Protein 7EF0 (pdb70)

Solvent-accessible surface area: 15983 Å² total; per-residue (Å²): 129,43,96,23,0,0,82,5,97,202,53,19,0,10,24,26,9,63,42,48,91,57,87,103,84,36,156,73,14,54,0,40,1,70,0,67,5,38,90,71,31,67,169,58,18,25,84,6,32,0,56,140,29,2,25,63,17,0,59,18,7,90,52,28,25,2,2,0,0,0,28,44,11,57,1,0,0,2,26,63,41,176,56,52,0,4,12,10,28,0,70,3,59,72,13,99,58,79,158,26,57,151,218,17,27,66,3,112,0,57,0,101,2,74,91,72,75,46,91,51,108,1,58,9,134,18,0,1,15,11,28,58,11,49,9,9,22,77,3,0,116,50,10,78,90,92,51,217,79,125,129,65,112,114,78,75,75,25,4,0,77,7,96,161,52,19,0,12,51,32,15,61,41,45,83,59,47,103,97,17,136,77,7,58,0,43,1,72,0,64,7,43,86,103,24,59,145,55,14,16,82,6,28,0,60,133,28,2,26,54,88,5,64,105,21,121,26,105,41,4,30,0,0,0,28,43,12,58,2,9,0,45,46,142,92,60,88,18,24,0,70,3,60,80,20,90,70,92,219,75,75,158,234,12,26,89,5,90,0,60,0,98,2,72,89,79,74,45,92,53,97,1,51,8,189,18,1,13,6,13,22,54,13,54,9,8,56,119,19,46,89,98,121,32,63,116,39,112,99,54,144,48,88,190

InterPro domains:
  IPR001356 Homeodomain [PS50071] (13-77)
  IPR001356 Homeodomain [SM00389] (7-81)
  IPR001356 Homeodomain [cd00086] (13-75)
  IPR009057 Homedomain-like superfamily [SSF46689] (13-76)
  IPR032001 SAWADEE domain [PF16719] (134-260)
  IPR039276 Protein SAWADEE HOMEODOMAIN HOMOLOG 1/2 [PTHR33827] (1-355)

Foldseek 3Di:
DFFKWFAAPVPRFIFTFPDFDAKDDVVVVWIWTWTDGPPHDPVRIDTGTPPPGMDTDFAQDWALCCQLQAAQAWWFFWDDDDPDTTTATKGWHDWAADDADPRHGPIWTWIAGPPPRDIDIDTSRGTTHDPVSVVVCVVCVVVSVVD/DDPPDPDDWWKWFQAPVPRFIFTFPDFDDKDDVVVVWIWTWTDGPPDDPVRIDTGTPPPTMDTDFAQDFQLCCLLQAAQDWWFFCDVHTTATKGFHHKAADDADPVGGPIWTWIAGPPPRDIDIDTSRGTTHDVVSVVVSVPD/DDDDPDDDDDDDDD

B-factor: mean 17.62, std 8.26, range [5.92, 58.26]

Secondary structure (DSSP, 8-state):
---EEEE-TTTS-EEEEEEEEEEE-GGGTS-EEEEEETT--GGG-EEEEHHHHEEEPPEE--GGGGGG--TT-EEEEEEE-SS-EEEEEEEEEEEE----BTTB---EEEEEETTT--EEEEEGGGEEE-GGGTHHHHHTHHHHHH-/--SS-SS---EEEE-TTTS-EEEEEEEEEEE-TTTT--EEEEEETT--GGG-EEEEHHHHEEEPPEEPPGGGGGG--TT-EEEEEE--EEEEEEEEEEE----BTTB---EEEEEETTT--EEEE-GGGEEE-GGGGGGGGT-/-PPPPPPB------

Radius of gyration: 20.54 Å; Cα contacts (8 Å, |Δi|>4): 692; chains: 3; bounding box: 49×51×63 Å

Sequence (304 aa):
SVEFEAKSARDGAWYDVAAFLSHRLFESGDPEVRVRFSGFGAEEDEWINVRKCVRQRSLPCEATECVAVLPGDLILCFQEGKDQALYYDAHVLDAQRRRHDVRGCRCRFLVRYDHDSSEEIVPLRKVCRRPETDYRLQILHAARAAAKNPVESVSVEFEAKSARDGAWYDVAAFLSHRLFESGDPEVRVRFSGFGAEEDEWINVRKCVRQRSLPCEATECVAVLPGDLILCFQEALYYDAHVLDAQRRRHDVRGCRCRFLVRYDHDSSEEIVPLRKVCRRPETDYRLQILARTKQTARMSTGGK

Organism: Zea mays (NCBI:txid4577)

Nearest PDB structures (foldseek):
  7ef0-assembly2_B  TM=1.007E+00  e=3.596E-27  Zea mays
  7ef2-assembly2_B  TM=9.404E-01  e=5.280E-22  Zea mays
  4iur-assembly1_B  TM=9.356E-01  e=3.948E-15  Arabidopsis thaliana
  4iup-assembly2_B  TM=9.306E-01  e=6.715E-15  Arabidopsis thaliana
  4iuv-assembly1_B  TM=9.098E-01  e=7.329E-14  Arabidopsis thaliana

CATH classification: 2.40.50.40 (+1 more: 2.30.30.140)

Structure (mmCIF, N/CA/C/O backbone):
data_7EF0
#
_entry.id   7EF0
#
_cell.length_a   46.405
_cell.length_b   50.032
_cell.length_c   133.677
_cell.angle_alpha   90.000
_cell.angle_beta   90.000
_cell.angle_gamma   90.000
#
_symmetry.space_group_name_H-M   'P 21 21 21'
#
loop_
_entity.id
_entity.type
_entity.pdbx_description
1 polymer 'HB transcription factor'
2 polymer 'Histone H3.2'
3 non-polymer 'ZINC ION'
4 water water
#
loop_
_atom_site.group_PDB
_atom_site.id
_atom_site.type_symbol
_atom_site.label_atom_id
_atom_site.label_alt_id
_atom_site.label_comp_id
_atom_site.label_asym_id
_atom_site.label_entity_id
_atom_site.label_seq_id
_atom_site.pdbx_PDB_ins_code
_atom_site.Cartn_x
_atom_site.Cartn_y
_atom_site.Cartn_z
_atom_site.occupancy
_atom_site.B_iso_or_equiv
_atom_site.auth_seq_id
_atom_site.auth_comp_id
_atom_site.auth_asym_id
_atom_site.auth_atom_id
_atom_site.pdbx_PDB_model_num
ATOM 1 N N . SER A 1 10 ? -4.224 31.901 62.397 1.00 29.32 133 SER A N 1
ATOM 2 C CA . SER A 1 10 ? -3.818 30.563 62.063 1.00 27.08 133 SER A CA 1
ATOM 3 C C . SER A 1 10 ? -2.314 30.526 62.117 1.00 25.75 133 SER A C 1
ATOM 4 O O . SER A 1 10 ? -1.652 31.469 61.779 1.00 27.28 133 SER A O 1
ATOM 7 N N . VAL A 1 11 ? -1.800 29.406 62.569 1.00 23.18 134 VAL A N 1
ATOM 8 C CA . VAL A 1 11 ? -0.361 29.162 62.568 1.00 19.40 134 VAL A CA 1
ATOM 9 C C . VAL A 1 11 ? 0.184 29.090 61.144 1.00 22.43 134 VAL A C 1
ATOM 10 O O . VAL A 1 11 ? -0.386 28.465 60.317 1.00 24.11 134 VAL A O 1
ATOM 14 N N . GLU A 1 12 ? 1.321 29.722 60.894 1.00 18.54 135 GLU A N 1
ATOM 15 C CA . GLU A 1 12 ? 1.949 29.662 59.607 1.00 17.36 135 GLU A CA 1
ATOM 16 C C . GLU A 1 12 ? 3.220 28.840 59.626 1.00 15.03 135 GLU A C 1
ATOM 17 O O . GLU A 1 12 ? 3.614 28.399 58.609 1.00 15.69 135 GLU A O 1
ATOM 23 N N . PHE A 1 13 ? 3.840 28.729 60.802 1.00 13.05 136 PHE A N 1
ATOM 24 C CA . PHE A 1 13 ? 5.181 28.136 60.888 1.00 11.34 136 PHE A CA 1
ATOM 25 C C . PHE A 1 13 ? 5.273 27.042 61.932 1.00 9.84 136 PHE A C 1
ATOM 26 O O . PHE A 1 13 ? 4.509 27.029 62.893 1.00 10.60 136 PHE A O 1
ATOM 34 N N . GLU A 1 14 ? 6.224 26.135 61.732 1.00 8.51 137 GLU A N 1
ATOM 35 C CA . GLU A 1 14 ? 6.555 25.157 62.754 1.00 8.10 137 GLU A CA 1
ATOM 36 C C . GLU A 1 14 ? 8.069 25.155 62.959 1.00 7.52 137 GLU A C 1
ATOM 37 O O . GLU A 1 14 ? 8.835 25.613 62.091 1.00 8.21 137 GLU A O 1
ATOM 43 N N . ALA A 1 15 ? 8.488 24.659 64.121 1.00 8.12 138 ALA A N 1
ATOM 44 C CA . ALA A 1 15 ? 9.892 24.676 64.508 1.00 8.17 138 ALA A CA 1
ATOM 45 C C . ALA A 1 15 ? 10.243 23.403 65.256 1.00 7.80 138 ALA A C 1
ATOM 46 O O . ALA A 1 15 ? 9.408 22.818 65.958 1.00 7.34 138 ALA A O 1
ATOM 48 N N . LYS A 1 16 ? 11.496 22.991 65.115 1.00 7.39 139 LYS A N 1
ATOM 49 C CA . LY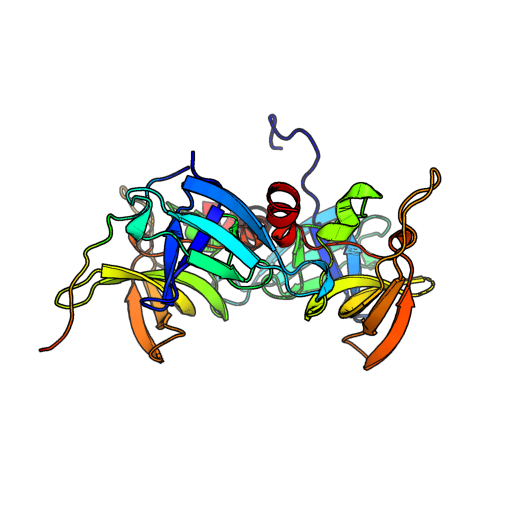S A 1 16 ? 11.996 21.768 65.741 1.00 7.05 139 LYS A CA 1
ATOM 50 C C . LYS A 1 16 ? 12.565 22.061 67.119 1.00 9.68 139 LYS A C 1
ATOM 51 O O . LYS A 1 16 ? 13.444 22.903 67.276 1.00 11.71 139 LYS A O 1
ATOM 57 N N . SER A 1 17 ? 12.045 21.374 68.128 1.00 8.08 140 SER A N 1
ATOM 58 C CA . SER A 1 17 ? 12.514 21.550 69.497 1.00 7.89 140 SER A CA 1
ATOM 59 C C . SER A 1 17 ? 13.776 20.759 69.777 1.00 9.31 140 SER A C 1
ATOM 60 O O . SER A 1 17 ? 13.857 19.577 69.442 1.00 10.03 140 SER A O 1
ATOM 63 N N . ALA A 1 18 ? 14.724 21.405 70.451 1.00 8.43 141 ALA A N 1
ATOM 64 C CA . ALA A 1 18 ? 15.929 20.728 70.897 1.00 10.91 141 ALA A CA 1
ATOM 65 C C . ALA A 1 18 ? 15.648 19.696 71.987 1.00 12.68 141 ALA A C 1
ATOM 66 O O . ALA A 1 18 ? 16.476 18.810 72.198 1.00 14.13 141 ALA A O 1
ATOM 68 N N . ARG A 1 19 ? 14.497 19.784 72.659 1.00 11.05 142 ARG A N 1
ATOM 69 C CA . ARG A 1 19 ? 14.200 18.855 73.755 1.00 11.10 142 ARG A CA 1
ATOM 70 C C . ARG A 1 19 ? 14.095 17.437 73.225 1.00 9.20 142 ARG A C 1
ATOM 71 O O . ARG A 1 19 ? 14.618 16.486 73.809 1.00 11.64 142 ARG A O 1
ATOM 79 N N . ASP A 1 20 ? 13.395 17.305 72.100 1.00 9.45 143 ASP A N 1
ATOM 80 C CA . ASP A 1 20 ? 12.976 15.980 71.653 1.00 10.26 143 ASP A CA 1
ATOM 81 C C . ASP A 1 20 ? 13.154 15.750 70.166 1.00 9.70 143 ASP A C 1
ATOM 82 O O . ASP A 1 20 ? 12.939 14.630 69.688 1.00 11.24 143 ASP A O 1
ATOM 87 N N . GLY A 1 21 ? 13.551 16.788 69.435 1.00 8.97 144 GLY A N 1
ATOM 88 C CA . GLY A 1 21 ? 13.652 16.677 67.988 1.00 8.41 144 GLY A CA 1
ATOM 89 C C . GLY A 1 21 ? 12.318 16.646 67.257 1.00 8.49 144 GLY A C 1
ATOM 90 O O . GLY A 1 21 ? 12.301 16.424 66.043 1.00 10.02 144 GLY A O 1
ATOM 91 N N . ALA A 1 22 ? 11.218 16.865 67.973 1.00 6.92 145 ALA A N 1
ATOM 92 C CA . ALA A 1 22 ? 9.897 16.908 67.347 1.00 7.44 145 ALA A CA 1
ATOM 93 C C . ALA A 1 22 ? 9.591 18.322 66.859 1.00 8.63 145 ALA A C 1
ATOM 94 O O . ALA A 1 22 ? 10.225 19.288 67.298 1.00 9.12 145 ALA A O 1
ATOM 96 N N . TRP A 1 23 ? 8.623 18.449 65.956 1.00 7.23 146 TRP A N 1
ATOM 97 C CA . TRP A 1 23 ? 8.217 19.754 65.434 1.00 8.06 146 TRP A CA 1
ATOM 98 C C . TRP A 1 23 ? 6.925 20.213 66.070 1.00 6.39 146 TRP A C 1
ATOM 99 O O . TRP A 1 23 ? 5.997 19.416 66.254 1.00 8.00 146 TRP A O 1
ATOM 110 N N . TYR A 1 24 ? 6.876 21.499 66.396 1.00 7.14 147 TYR A N 1
ATOM 111 C CA . TYR A 1 24 ? 5.726 22.115 67.042 1.00 6.12 147 TYR A CA 1
ATOM 112 C C . TYR A 1 24 ? 5.342 23.410 66.345 1.00 7.16 147 TYR A C 1
ATOM 113 O O . TYR A 1 24 ? 6.196 24.128 65.815 1.00 8.79 147 TYR A O 1
ATOM 122 N N . ASP A 1 25 ? 4.052 23.721 66.368 1.00 7.31 148 ASP A N 1
ATOM 123 C CA . ASP A 1 25 ? 3.568 24.990 65.854 1.00 9.05 148 ASP A CA 1
ATOM 124 C C . ASP A 1 25 ? 4.181 26.190 66.585 1.00 8.82 148 ASP A C 1
ATOM 125 O O . ASP A 1 25 ? 4.336 26.172 67.805 1.00 10.12 148 ASP A O 1
ATOM 130 N N . VAL A 1 26 ? 4.482 27.234 65.821 1.00 9.35 149 VAL A N 1
ATOM 131 C CA . VAL A 1 26 ? 5.052 28.468 66.329 1.00 10.78 149 VAL A CA 1
ATOM 132 C C . VAL A 1 26 ? 3.942 29.477 66.617 1.00 12.98 149 VAL A C 1
ATOM 133 O O . VAL A 1 26 ? 3.090 29.712 65.770 1.00 13.42 149 VAL A O 1
ATOM 137 N N . ALA A 1 27 ? 3.946 30.057 67.814 1.00 12.03 150 ALA A N 1
ATOM 138 C CA . ALA A 1 27 ? 3.005 31.125 68.143 1.00 12.81 150 ALA A CA 1
ATOM 139 C C . ALA A 1 27 ? 3.578 32.473 67.749 1.00 18.46 150 ALA A C 1
ATOM 140 O O . ALA A 1 27 ? 2.863 33.332 67.246 1.00 20.72 150 ALA A O 1
ATOM 142 N N . ALA A 1 28 ? 4.869 32.660 67.992 1.00 16.61 151 ALA A N 1
ATOM 143 C CA . ALA A 1 28 ? 5.507 33.932 67.687 1.00 17.27 151 ALA A CA 1
ATOM 144 C C . ALA A 1 28 ? 7.011 33.793 67.599 1.00 16.01 151 ALA A C 1
ATOM 145 O O . ALA A 1 28 ? 7.606 32.940 68.263 1.00 14.72 151 ALA A O 1
ATOM 147 N N . PHE A 1 29 ? 7.603 34.628 66.751 1.00 16.86 152 PHE A N 1
ATOM 148 C CA . PHE A 1 29 ? 9.038 34.855 66.741 1.00 20.12 152 PHE A CA 1
ATOM 149 C C . PHE A 1 29 ? 9.320 36.095 67.575 1.00 23.68 152 PHE A C 1
ATOM 150 O O . PHE A 1 29 ? 8.853 37.183 67.250 1.00 24.70 152 PHE A O 1
ATOM 158 N N . LEU A 1 30 ? 10.085 35.938 68.645 1.00 19.38 153 LEU A N 1
ATOM 159 C CA . LEU A 1 30 ? 10.297 37.035 69.588 1.00 21.60 153 LEU A CA 1
ATOM 160 C C . LEU A 1 30 ? 11.509 37.900 69.231 1.00 21.77 153 LEU A C 1
ATOM 161 O O . LEU A 1 30 ? 11.505 39.114 69.440 1.00 26.12 153 LEU A O 1
ATOM 166 N N . SER A 1 31 ? 12.538 37.278 68.672 1.00 19.77 154 SER A N 1
ATOM 167 C CA . SER A 1 31 ? 13.816 37.944 68.449 1.00 22.15 154 SER A CA 1
ATOM 168 C C . SER A 1 31 ? 14.652 37.120 67.483 1.00 23.03 154 SER A C 1
ATOM 169 O O . SER A 1 31 ? 14.347 35.952 67.269 1.00 20.42 154 SER A O 1
ATOM 172 N N . HIS A 1 32 ? 15.698 37.703 66.899 1.00 24.96 155 HIS A N 1
ATOM 173 C CA . HIS A 1 32 ? 16.650 36.883 66.149 1.00 20.01 155 HIS A CA 1
ATOM 174 C C . HIS A 1 32 ? 18.085 37.320 66.406 1.00 21.48 155 HIS A C 1
ATOM 175 O O . HIS A 1 32 ? 18.326 38.422 66.894 1.00 25.63 155 HIS A O 1
ATOM 182 N N . ARG A 1 33 ? 19.028 36.432 66.107 1.00 20.75 156 ARG A N 1
ATOM 183 C CA . ARG A 1 33 ? 20.450 36.681 66.338 1.00 22.23 156 ARG A CA 1
ATOM 184 C C . ARG A 1 33 ? 21.296 35.926 65.318 1.00 21.75 156 ARG A C 1
ATOM 185 O O . ARG A 1 33 ? 20.779 35.088 64.585 1.00 20.21 156 ARG A O 1
ATOM 193 N N . LEU A 1 34 ? 22.588 36.248 65.268 1.00 23.37 157 LEU A N 1
ATOM 194 C CA . LEU A 1 34 ? 23.588 35.520 64.482 1.00 23.39 157 LEU A CA 1
ATOM 195 C C . LEU A 1 34 ? 23.403 35.580 62.958 1.00 23.19 157 LEU A C 1
ATOM 196 O O . LEU A 1 34 ? 23.990 34.778 62.228 1.00 22.96 157 LEU A O 1
ATOM 201 N N . PHE A 1 35 ? 22.629 36.543 62.472 1.00 23.65 158 PHE A N 1
ATOM 202 C CA . PHE A 1 35 ? 22.502 36.713 61.023 1.00 23.99 158 PHE A CA 1
ATOM 203 C C . PHE A 1 35 ? 23.850 36.932 60.326 1.00 25.68 158 PHE A C 1
ATOM 204 O O . PHE A 1 35 ? 24.077 36.427 59.227 1.00 25.59 158 PHE A O 1
ATOM 212 N N . GLU A 1 36 ? 24.746 37.678 60.963 1.00 27.47 159 GLU A N 1
ATOM 213 C CA . GLU A 1 36 ? 26.025 38.013 60.341 1.00 29.46 159 GLU A CA 1
ATOM 214 C C . GLU A 1 36 ? 26.888 36.771 60.124 1.00 28.87 159 GLU A C 1
ATOM 215 O O . GLU A 1 36 ? 27.822 36.776 59.314 1.00 30.24 159 GLU A O 1
ATOM 221 N N . SER A 1 37 ? 26.562 35.710 60.851 1.00 29.18 160 SER A N 1
ATOM 222 C CA . SER A 1 37 ? 27.268 34.440 60.749 1.00 26.73 160 SER A CA 1
ATOM 223 C C . SER A 1 37 ? 26.860 33.646 59.509 1.00 29.14 160 SER A C 1
ATOM 224 O O . SER A 1 37 ? 27.519 32.675 59.139 1.00 28.61 160 SER A O 1
ATOM 227 N N . GLY A 1 38 ? 25.755 34.043 58.884 1.00 24.99 161 GLY A N 1
ATOM 228 C CA . GLY A 1 38 ? 25.210 33.284 57.771 1.00 24.27 161 GLY A CA 1
ATOM 229 C C . GLY A 1 38 ? 24.308 32.150 58.242 1.00 23.36 161 GLY A C 1
ATOM 230 O O . GLY A 1 38 ? 23.678 31.473 57.429 1.00 23.28 161 GLY A O 1
ATOM 231 N N . ASP A 1 39 ? 24.232 31.948 59.558 1.00 21.53 162 ASP A N 1
ATOM 232 C CA . ASP A 1 39 ? 23.391 30.894 60.124 1.00 22.03 162 ASP A CA 1
ATOM 233 C C . ASP A 1 39 ? 22.571 31.430 61.299 1.00 18.99 162 ASP A C 1
ATOM 234 O O . ASP A 1 39 ? 22.793 31.049 62.457 1.00 19.73 162 ASP A O 1
ATOM 239 N N . PRO A 1 40 ? 21.604 32.309 61.009 1.00 18.77 163 PRO A N 1
ATOM 240 C CA . PRO A 1 40 ? 20.819 32.964 62.061 1.00 18.35 163 PRO A CA 1
ATOM 241 C C . PRO A 1 40 ? 19.967 32.019 62.899 1.00 17.17 163 PRO A C 1
ATOM 242 O O . PRO A 1 40 ? 19.593 30.923 62.469 1.00 15.91 163 PRO A O 1
ATOM 246 N N . GLU A 1 41 ? 19.662 32.472 64.106 1.00 16.77 164 GLU A N 1
ATOM 247 C CA . GLU A 1 41 ? 18.735 31.773 64.976 1.00 16.43 164 GLU A CA 1
ATOM 248 C C . GLU A 1 41 ? 17.606 32.710 65.372 1.00 15.75 164 GLU A C 1
ATOM 249 O O . GLU A 1 41 ? 17.772 33.927 65.377 1.00 18.28 164 GLU A O 1
ATOM 255 N N . VAL A 1 42 ? 16.468 32.135 65.735 1.00 15.00 165 VAL A N 1
ATOM 256 C CA . VAL A 1 42 ? 15.300 32.916 66.086 1.00 14.60 165 VAL A CA 1
ATOM 257 C C . VAL A 1 42 ? 14.749 32.382 67.407 1.00 14.68 165 VAL A C 1
ATOM 258 O O . VAL A 1 42 ? 14.778 31.183 67.669 1.00 15.69 165 VAL A O 1
ATOM 262 N N . ARG A 1 43 ? 14.307 33.293 68.260 1.00 15.13 166 ARG A N 1
ATOM 263 C CA . ARG A 1 43 ? 13.735 32.934 69.545 1.00 15.05 166 ARG A CA 1
ATOM 264 C C . ARG A 1 43 ? 12.264 32.631 69.341 1.00 15.60 166 ARG A C 1
ATOM 265 O O . ARG A 1 43 ? 11.489 33.498 68.924 1.00 17.47 166 ARG A O 1
ATOM 273 N N . VAL A 1 44 ? 11.890 31.388 69.618 1.00 13.97 167 VAL A N 1
ATOM 274 C CA . VAL A 1 44 ? 10.565 30.886 69.318 1.00 13.15 167 VAL A CA 1
ATOM 275 C C . VAL A 1 44 ? 9.754 30.685 70.583 1.00 12.15 167 VAL A C 1
ATOM 276 O O . VAL A 1 44 ? 10.233 30.080 71.569 1.00 13.71 167 VAL A O 1
ATOM 280 N N . ARG A 1 45 ? 8.534 31.224 70.538 1.00 13.98 168 ARG A N 1
ATOM 281 C CA . ARG A 1 45 ? 7.480 30.927 71.497 1.00 13.64 168 ARG A CA 1
ATOM 282 C C . ARG A 1 45 ? 6.554 29.922 70.813 1.00 12.06 168 ARG A C 1
ATOM 283 O O . ARG A 1 45 ? 5.994 30.220 69.766 1.00 12.95 168 ARG A O 1
ATOM 291 N N . PHE A 1 46 ? 6.443 28.725 71.380 1.00 13.16 169 PHE A N 1
ATOM 292 C CA . PHE A 1 46 ? 5.630 27.655 70.798 1.00 11.34 169 PHE A CA 1
ATOM 293 C C . PHE A 1 46 ? 4.164 27.765 71.160 1.00 12.53 169 PHE A C 1
ATOM 294 O O . PHE A 1 46 ? 3.825 28.092 72.305 1.00 13.42 169 PHE A O 1
ATOM 302 N N . SER A 1 47 ? 3.297 27.444 70.202 1.00 13.74 170 SER A N 1
ATOM 303 C CA . SER A 1 47 ? 1.852 27.424 70.441 1.00 14.90 170 SER A CA 1
ATOM 304 C C . SER A 1 47 ? 1.492 26.504 71.602 1.00 14.93 170 SER A C 1
ATOM 305 O O . SER A 1 47 ? 1.948 25.364 71.666 1.00 15.32 170 SER A O 1
ATOM 308 N N . GLY A 1 48 ? 0.683 27.005 72.530 1.00 15.81 171 GLY A N 1
ATOM 309 C CA . GLY A 1 48 ? 0.201 26.177 73.619 1.00 18.46 171 GLY A CA 1
ATOM 310 C C . GLY A 1 48 ? 1.163 26.114 74.785 1.00 21.61 171 GLY A C 1
ATOM 311 O O . GLY A 1 48 ? 0.830 25.597 75.852 1.00 22.20 171 GLY A O 1
ATOM 312 N N . PHE A 1 49 ? 2.369 26.636 74.586 1.00 15.98 172 PHE A N 1
ATOM 313 C CA . PHE A 1 49 ? 3.347 26.686 75.651 1.00 13.73 172 PHE A CA 1
ATOM 314 C C . PHE A 1 49 ? 3.522 28.124 76.096 1.00 18.30 172 PHE A C 1
ATOM 315 O O . PHE A 1 49 ? 2.847 29.029 75.598 1.00 20.79 172 PHE A O 1
ATOM 323 N N . GLY A 1 50 ? 4.433 28.338 77.032 1.00 14.49 173 GLY A N 1
ATOM 324 C CA . GLY A 1 50 ? 4.688 29.668 77.543 1.00 15.48 173 GLY A CA 1
ATOM 325 C C . GLY A 1 50 ? 6.168 29.952 77.480 1.00 16.68 173 GLY A C 1
ATOM 326 O O . GLY A 1 50 ? 6.906 29.222 76.817 1.00 15.70 173 GLY A O 1
ATOM 327 N N . ALA A 1 51 ? 6.593 30.992 78.189 1.00 17.32 174 ALA A N 1
ATOM 328 C CA . ALA A 1 51 ? 7.968 31.480 78.148 1.00 17.92 174 ALA A CA 1
ATOM 329 C C . ALA A 1 51 ? 9.015 30.435 78.536 1.00 19.61 174 ALA A C 1
ATOM 330 O O . ALA A 1 51 ? 10.148 30.475 78.037 1.00 19.65 174 ALA A O 1
ATOM 332 N N . GLU A 1 52 ? 8.652 29.503 79.409 1.00 17.02 175 GLU A N 1
ATOM 333 C CA . GLU A 1 52 ? 9.608 28.494 79.875 1.00 17.14 175 GLU A CA 1
ATOM 334 C C . GLU A 1 52 ? 10.082 27.571 78.765 1.00 18.41 175 GLU A C 1
ATOM 335 O O . GLU A 1 52 ? 11.183 27.014 78.839 1.00 17.83 175 GLU A O 1
ATOM 341 N N . GLU A 1 53 ? 9.244 27.400 77.748 1.00 14.28 176 GLU A N 1
ATOM 342 C CA . GLU A 1 53 ? 9.539 26.481 76.659 1.00 13.11 176 GLU A CA 1
ATOM 343 C C . GLU A 1 53 ? 10.178 27.205 75.457 1.00 12.59 176 GLU A C 1
ATOM 344 O O . GLU A 1 53 ? 10.427 26.594 74.406 1.00 12.47 176 GLU A O 1
ATOM 350 N N . ASP A 1 54 ? 10.421 28.511 75.592 1.00 14.04 177 ASP A N 1
ATOM 351 C CA . ASP A 1 54 ? 11.023 29.277 74.493 1.00 15.71 177 ASP A CA 1
ATOM 352 C C . ASP A 1 54 ? 12.390 28.726 74.134 1.00 13.10 177 ASP A C 1
ATOM 353 O O . ASP A 1 54 ? 13.148 28.331 75.021 1.00 14.99 177 ASP A O 1
ATOM 358 N N . GLU A 1 55 ? 12.723 28.717 72.842 1.00 12.02 178 GLU A N 1
ATOM 359 C CA . GLU A 1 55 ? 14.057 28.226 72.443 1.00 13.59 178 GLU A CA 1
ATOM 360 C C . GLU A 1 55 ? 14.693 29.109 71.387 1.00 12.84 178 GLU A C 1
ATOM 361 O O . GLU A 1 55 ? 13.991 29.717 70.594 1.00 14.73 178 GLU A O 1
ATOM 367 N N . TRP A 1 56 ? 16.024 29.156 71.364 1.00 11.71 179 TRP A N 1
ATOM 368 C CA . TRP A 1 56 ? 16.728 29.657 70.194 1.00 13.21 179 TRP A CA 1
ATOM 369 C C . TRP A 1 56 ? 16.811 28.532 69.171 1.00 14.19 179 TRP A C 1
ATOM 370 O O . TRP A 1 56 ? 17.299 27.450 69.480 1.00 14.65 179 TRP A O 1
ATOM 381 N N . ILE A 1 57 ? 16.327 28.790 67.960 1.00 12.13 180 ILE A N 1
ATOM 382 C CA . ILE A 1 57 ? 16.186 27.745 66.950 1.00 12.12 180 ILE A CA 1
ATOM 383 C C . ILE A 1 57 ? 16.820 28.185 65.635 1.00 13.39 180 ILE A C 1
ATOM 384 O O . ILE A 1 57 ? 16.670 29.330 65.212 1.00 14.37 180 ILE A O 1
ATOM 389 N N . ASN A 1 58 ? 17.553 27.276 65.012 1.00 12.31 181 ASN A N 1
ATOM 390 C CA . ASN A 1 58 ? 18.194 27.544 63.728 1.00 12.33 181 ASN A CA 1
ATOM 391 C C . ASN A 1 58 ? 17.174 27.885 62.638 1.00 12.03 181 ASN A C 1
ATOM 392 O O . ASN A 1 58 ? 16.262 27.102 62.357 1.00 12.67 181 ASN A O 1
ATOM 397 N N . VAL A 1 59 ? 17.321 29.059 62.029 1.00 13.41 182 VAL A N 1
ATOM 398 C CA . VAL A 1 59 ? 16.329 29.535 61.061 1.00 12.40 182 VAL A CA 1
ATOM 399 C C . VAL A 1 59 ?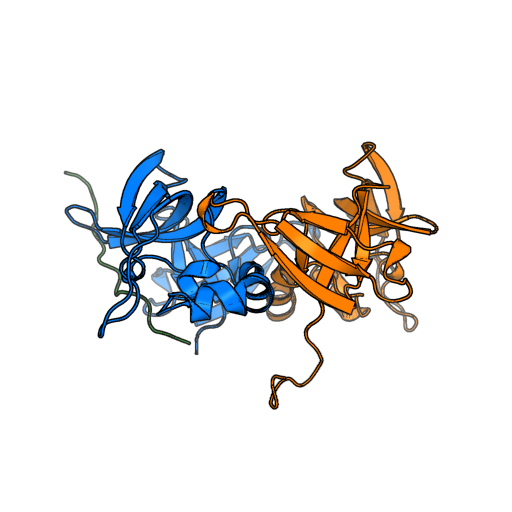 16.325 28.698 59.790 1.00 13.70 182 VAL A C 1
ATOM 400 O O . VAL A 1 59 ? 15.265 28.279 59.315 1.00 13.03 182 VAL A O 1
ATOM 404 N N . ARG A 1 60 ? 17.513 28.436 59.257 1.00 12.92 183 ARG A N 1
ATOM 405 C CA . ARG A 1 60 ? 17.656 27.800 57.953 1.00 13.70 183 ARG A CA 1
ATOM 406 C C . ARG A 1 60 ? 17.073 26.391 57.942 1.00 15.16 183 ARG A C 1
ATOM 407 O O . ARG A 1 60 ? 16.386 26.023 56.989 1.00 18.27 183 ARG A O 1
ATOM 415 N N . LYS A 1 61 ? 17.335 25.618 58.995 1.00 13.66 184 LYS A N 1
ATOM 416 C CA . LYS A 1 61 ? 16.987 24.192 59.006 1.00 18.55 184 LYS A CA 1
ATOM 417 C C . LYS A 1 61 ? 15.876 23.777 59.972 1.00 13.45 184 LYS A C 1
ATOM 418 O O . LYS A 1 61 ? 15.232 22.749 59.755 1.00 14.64 184 LYS A O 1
ATOM 424 N N . CYS A 1 62 ? 15.664 24.525 61.052 1.00 11.82 185 CYS A N 1
ATOM 425 C CA . CYS A 1 62 ? 14.774 24.052 62.105 1.00 9.46 185 CYS A CA 1
ATOM 426 C C . CYS A 1 62 ? 13.539 24.929 62.294 1.00 9.22 185 CYS A C 1
ATOM 427 O O . CYS A 1 62 ? 12.827 24.797 63.281 1.00 9.25 185 CYS A O 1
ATOM 430 N N . VAL A 1 63 ? 13.297 25.819 61.333 1.00 8.53 186 VAL A N 1
ATOM 431 C CA . VAL A 1 63 ? 12.038 26.547 61.239 1.00 10.28 186 VAL A CA 1
ATOM 432 C C . VAL A 1 63 ? 11.578 26.421 59.792 1.00 10.35 186 VAL A C 1
ATOM 433 O O . VAL A 1 63 ? 12.408 26.480 58.881 1.00 10.38 186 VAL A O 1
ATOM 437 N N . ARG A 1 64 ? 10.281 26.248 59.567 1.00 8.94 187 ARG A N 1
ATOM 438 C CA . ARG A 1 64 ? 9.785 26.151 58.196 1.00 8.45 187 ARG A CA 1
ATOM 439 C C . ARG A 1 64 ? 8.298 26.468 58.137 1.00 8.93 187 ARG A C 1
ATOM 440 O O . ARG A 1 64 ? 7.627 26.524 59.171 1.00 9.22 187 ARG A O 1
ATOM 448 N N . GLN A 1 65 ? 7.791 26.707 56.933 1.00 9.89 188 GLN A N 1
ATOM 449 C CA . GLN A 1 65 ? 6.357 26.856 56.717 1.00 11.96 188 GLN A CA 1
ATOM 450 C C . GLN A 1 65 ? 5.634 25.615 57.241 1.00 9.85 188 GLN A C 1
ATOM 451 O O . GLN A 1 65 ? 6.114 24.493 57.080 1.00 9.10 188 GLN A O 1
ATOM 457 N N . ARG A 1 66 ? 4.491 25.815 57.896 1.00 9.35 189 ARG A N 1
ATOM 458 C CA . ARG A 1 66 ? 3.796 24.709 58.572 1.00 8.88 189 ARG A CA 1
ATOM 459 C C . ARG A 1 66 ? 3.451 23.568 57.624 1.00 8.88 189 ARG A C 1
ATOM 460 O O . ARG A 1 66 ? 3.035 23.796 56.485 1.00 10.15 189 ARG A O 1
ATOM 468 N N . SER A 1 67 ? 3.630 22.336 58.092 1.00 8.03 190 SER A N 1
ATOM 469 C CA . SER A 1 67 ? 3.188 21.180 57.340 1.00 7.90 190 SER A CA 1
ATOM 470 C C . SER A 1 67 ? 1.660 21.137 57.279 1.00 10.67 190 SER A C 1
ATOM 471 O O . SER A 1 67 ? 0.964 21.743 58.084 1.00 12.29 190 SER A O 1
ATOM 474 N N . LEU A 1 68 ? 1.165 20.414 56.284 1.00 11.00 191 LEU A N 1
ATOM 475 C CA . LEU A 1 68 ? -0.248 20.429 55.904 1.00 12.28 191 LEU A CA 1
ATOM 476 C C . LEU A 1 68 ? -0.908 19.088 56.200 1.00 9.64 191 LEU A C 1
ATOM 477 O O . LEU A 1 68 ? -0.651 18.131 55.498 1.00 10.21 191 LEU A O 1
ATOM 482 N N . PRO A 1 69 ? -1.753 19.015 57.243 1.00 10.36 192 PRO A N 1
ATOM 483 C CA . PRO A 1 69 ? -2.513 17.766 57.426 1.00 10.74 192 PRO A CA 1
ATOM 484 C C . PRO A 1 69 ? -3.238 17.382 56.133 1.00 11.08 192 PRO A C 1
ATOM 485 O O . PRO A 1 69 ? -3.899 18.217 55.532 1.00 12.46 192 PRO A O 1
ATOM 489 N N . CYS A 1 70 ? -3.066 16.141 55.696 1.00 10.59 193 CYS A N 1
ATOM 490 C CA . CYS A 1 70 ? -3.633 15.688 54.423 1.00 11.08 193 CYS A CA 1
ATOM 491 C C . CYS A 1 70 ? -5.041 15.138 54.557 1.00 12.01 193 CYS A C 1
ATOM 492 O O . CYS A 1 70 ? -5.344 14.407 55.496 1.00 19.49 193 CYS A O 1
ATOM 495 N N . GLU A 1 71 ? -5.896 15.462 53.595 1.00 17.93 194 GLU A N 1
ATOM 496 C CA . GLU A 1 71 ? -7.235 14.881 53.554 1.00 17.15 194 GLU A CA 1
ATOM 497 C C . GLU A 1 71 ? -7.578 14.425 52.156 1.00 14.08 194 GLU A C 1
ATOM 498 O O . GLU A 1 71 ? -7.014 14.912 51.191 1.00 20.05 194 GLU A O 1
ATOM 504 N N . ALA A 1 72 ? -8.458 13.438 52.078 1.00 14.94 195 ALA A N 1
ATOM 505 C CA . ALA A 1 72 ? -9.088 13.008 50.837 1.00 18.74 195 ALA A CA 1
ATOM 506 C C . ALA A 1 72 ? -8.066 12.704 49.742 1.00 15.57 195 ALA A C 1
ATOM 507 O O . ALA A 1 72 ? -7.155 11.906 49.944 1.00 16.85 195 ALA A O 1
ATOM 509 N N . THR A 1 73 ? -8.186 13.332 48.583 1.00 15.92 196 THR A N 1
ATOM 510 C CA . THR A 1 73 ? -7.323 12.908 47.482 1.00 16.77 196 THR A CA 1
ATOM 511 C C . THR A 1 73 ? -6.011 13.677 47.442 1.00 15.57 196 THR A C 1
ATOM 512 O O . THR A 1 73 ? -5.200 13.510 46.510 1.00 15.39 196 THR A O 1
ATOM 516 N N . GLU A 1 74 ? -5.762 14.474 48.473 1.00 12.57 197 GLU A N 1
ATOM 517 C CA . GLU A 1 74 ? -4.436 15.065 48.614 1.00 10.98 197 GLU A CA 1
ATOM 518 C C . GLU A 1 74 ? -3.378 13.965 48.775 1.00 11.40 197 GLU A C 1
ATOM 519 O O . GLU A 1 74 ? -2.184 14.222 48.652 1.00 10.51 197 GLU A O 1
ATOM 525 N N . CYS A 1 75 ? -3.805 12.733 49.047 1.00 9.72 198 CYS A N 1
ATOM 526 C CA . CYS A 1 75 ? -2.885 11.609 49.166 1.00 8.90 198 CYS A CA 1
ATOM 527 C C . CYS A 1 75 ? -2.082 11.413 47.889 1.00 9.83 198 CYS A C 1
ATOM 528 O O . CYS A 1 75 ? -1.012 10.817 47.950 1.00 9.86 198 CYS A O 1
ATOM 531 N N . VAL A 1 76 ? -2.569 11.914 46.745 1.00 9.50 199 VAL A N 1
ATOM 532 C CA . VAL A 1 76 ? -1.778 11.717 45.518 1.00 10.54 199 VAL A CA 1
ATOM 533 C C . VAL A 1 76 ? -0.461 12.494 45.553 1.00 10.83 199 VAL A C 1
ATOM 534 O O . VAL A 1 76 ? 0.466 12.190 44.781 1.00 11.15 199 VAL A O 1
ATOM 538 N N . ALA A 1 77 ? -0.378 13.483 46.441 1.00 9.04 200 ALA A N 1
ATOM 539 C CA . ALA A 1 77 ? 0.834 14.298 46.571 1.00 9.74 200 ALA A CA 1
ATOM 540 C C . ALA A 1 77 ? 1.828 13.700 47.554 1.00 11.00 200 ALA A C 1
ATOM 541 O O . ALA A 1 77 ? 2.853 14.308 47.825 1.00 9.99 200 ALA A O 1
ATOM 543 N N . VAL A 1 78 ? 1.505 12.535 48.107 1.00 9.17 201 VAL A N 1
ATOM 544 C CA . VAL A 1 78 ? 2.404 11.834 49.022 1.00 7.57 201 VAL A CA 1
ATOM 545 C C . VAL A 1 78 ? 3.038 10.669 48.279 1.00 10.74 201 VAL A C 1
ATOM 546 O O . VAL A 1 78 ? 2.355 9.717 47.908 1.00 11.05 201 VAL A O 1
ATOM 550 N N . LEU A 1 79 ? 4.340 10.765 48.029 1.00 11.62 202 LEU A N 1
ATOM 551 C CA . LEU A 1 79 ? 5.030 9.805 47.167 1.00 9.32 202 LEU A CA 1
ATOM 552 C C . LEU A 1 79 ? 6.234 9.216 47.875 1.00 9.43 202 LEU A C 1
ATOM 553 O O . LEU A 1 79 ? 6.858 9.886 48.703 1.00 9.97 202 LEU A O 1
ATOM 558 N N . PRO A 1 80 ? 6.573 7.967 47.548 1.00 9.42 203 PRO A N 1
ATOM 559 C CA . PRO A 1 80 ? 7.789 7.362 48.115 1.00 10.33 203 PRO A CA 1
ATOM 560 C C . PRO A 1 80 ? 9.014 8.240 47.866 1.00 10.42 203 PRO A C 1
ATOM 561 O O . PRO A 1 80 ? 9.184 8.762 46.765 1.00 11.65 203 PRO A O 1
ATOM 565 N N . GLY A 1 81 ? 9.832 8.426 48.896 1.00 9.13 204 GLY A N 1
ATOM 566 C CA . GLY A 1 81 ? 10.979 9.314 48.845 1.00 9.64 204 GLY A CA 1
ATOM 567 C C . GLY A 1 81 ? 10.745 10.632 49.569 1.00 10.18 204 GLY A C 1
ATOM 568 O O . GLY A 1 81 ? 11.700 11.309 49.954 1.00 11.33 204 GLY A O 1
ATOM 569 N N . ASP A 1 82 ? 9.480 11.002 49.760 1.00 8.84 205 ASP A N 1
ATOM 570 C CA . ASP A 1 82 ? 9.177 12.301 50.349 1.00 9.94 205 ASP A CA 1
ATOM 571 C C . ASP A 1 82 ? 9.502 12.391 51.815 1.00 9.42 205 ASP A C 1
ATOM 572 O O . ASP A 1 82 ? 9.267 11.458 52.569 1.00 9.55 205 ASP A O 1
ATOM 577 N N . LEU A 1 83 ? 10.015 13.543 52.214 1.00 11.99 206 LEU A N 1
ATOM 578 C CA . LEU A 1 83 ? 9.915 13.968 53.601 1.00 10.32 206 LEU A CA 1
ATOM 579 C C . LEU A 1 83 ? 8.480 14.351 53.914 1.00 9.49 206 LEU A C 1
ATOM 580 O O . LEU A 1 83 ? 7.870 15.120 53.163 1.00 9.45 206 LEU A O 1
ATOM 585 N N . ILE A 1 84 ? 7.948 13.835 55.025 1.00 7.94 207 ILE A N 1
ATOM 586 C CA . ILE A 1 84 ? 6.669 14.285 55.572 1.00 7.05 207 ILE A CA 1
ATOM 587 C C . ILE A 1 84 ? 6.837 14.564 57.058 1.00 7.12 207 ILE A C 1
ATOM 588 O O . ILE A 1 84 ? 7.835 14.149 57.662 1.00 7.45 207 ILE A O 1
ATOM 593 N N . LEU A 1 85 ? 5.878 15.284 57.636 1.00 6.36 208 LEU A N 1
ATOM 594 C CA . LEU A 1 85 ? 5.801 15.395 59.094 1.00 6.00 208 LEU A CA 1
ATOM 595 C C . LEU A 1 85 ? 4.759 14.374 59.510 1.00 6.93 208 LEU A C 1
ATOM 596 O O . LEU A 1 85 ? 3.612 14.424 59.055 1.00 8.06 208 LEU A O 1
ATOM 601 N N . CYS A 1 86 ? 5.141 13.436 60.360 1.00 7.27 209 CYS A N 1
ATOM 602 C CA . CYS A 1 86 ? 4.313 12.278 60.666 1.00 5.92 209 CYS A CA 1
ATOM 603 C C . CYS A 1 86 ? 4.065 12.117 62.150 1.00 7.43 209 CYS A C 1
ATOM 604 O O . CYS A 1 86 ? 4.924 12.256 62.911 1.00 7.74 209 CYS A O 1
ATOM 607 N N . PHE A 1 87 ? 2.829 11.830 62.520 1.00 8.46 210 PHE A N 1
ATOM 608 C CA . PHE A 1 87 ? 2.460 11.673 63.938 1.00 7.73 210 PHE A CA 1
ATOM 609 C C . PHE A 1 87 ? 2.879 10.291 64.436 1.00 8.66 210 PHE A C 1
ATOM 610 O O . PHE A 1 87 ? 2.379 9.325 63.974 1.00 9.39 210 PHE A O 1
ATOM 618 N N . GLN A 1 88 ? 3.823 10.259 65.373 1.00 9.04 211 GLN A N 1
ATOM 619 C CA . GLN A 1 88 ? 4.367 9.042 65.888 1.00 10.32 211 GLN A CA 1
ATOM 620 C C . GLN A 1 88 ? 3.702 8.798 67.225 1.00 11.89 211 GLN A C 1
ATOM 621 O O . GLN A 1 88 ? 3.994 9.437 68.173 1.00 12.30 211 GLN A O 1
ATOM 627 N N . GLU A 1 89 ? 2.763 7.868 67.215 1.00 13.13 212 GLU A N 1
ATOM 628 C CA . GLU A 1 89 ? 2.054 7.455 68.419 1.00 15.21 212 GLU A CA 1
ATOM 629 C C . GLU A 1 89 ? 2.768 6.277 69.029 1.00 17.39 212 GLU A C 1
ATOM 630 O O . GLU A 1 89 ? 2.760 5.188 68.454 1.00 20.81 212 GLU A O 1
ATOM 636 N N . GLY A 1 90 ? 3.378 6.481 70.190 1.00 19.79 213 GLY A N 1
ATOM 637 C CA . GLY A 1 90 ? 4.028 5.405 70.910 1.00 24.52 213 GLY A CA 1
ATOM 638 C C . GLY A 1 90 ? 3.259 5.013 72.157 1.00 26.05 213 GLY A C 1
ATOM 639 O O . GLY A 1 90 ? 2.088 5.383 72.322 1.00 27.93 213 GLY A O 1
ATOM 640 N N . LYS A 1 91 ? 3.926 4.274 73.038 1.00 30.67 214 LYS A N 1
ATOM 641 C CA . LYS A 1 91 ? 3.301 3.767 74.256 1.00 37.10 214 LYS A CA 1
ATOM 642 C C . LYS A 1 91 ? 2.823 4.882 75.192 1.00 35.90 214 LYS A C 1
ATOM 643 O O . LYS A 1 91 ? 1.717 4.809 75.734 1.00 42.06 214 LYS A O 1
ATOM 649 N N . ASP A 1 92 ? 3.643 5.914 75.373 1.00 32.04 215 ASP A N 1
ATOM 650 C CA . ASP A 1 92 ? 3.341 6.958 76.349 1.00 33.18 215 ASP A CA 1
ATOM 651 C C . ASP A 1 92 ? 3.400 8.374 75.799 1.00 26.57 215 ASP A C 1
ATOM 652 O O . ASP A 1 92 ? 3.126 9.323 76.528 1.00 29.87 215 ASP A O 1
ATOM 657 N N . GLN A 1 93 ? 3.779 8.517 74.534 1.00 23.55 216 GLN A N 1
ATOM 658 C CA . GLN A 1 93 ? 3.831 9.834 73.911 1.00 21.26 216 GLN A CA 1
ATOM 659 C C . GLN A 1 93 ? 3.370 9.755 72.473 1.00 21.35 216 GLN A C 1
ATOM 660 O O . GLN A 1 93 ? 3.404 8.692 71.855 1.00 18.86 216 GLN A O 1
ATOM 666 N N . ALA A 1 94 ? 2.928 10.890 71.949 1.00 13.24 217 ALA A N 1
ATOM 667 C CA . ALA A 1 94 ? 2.562 10.990 70.550 1.00 10.91 217 ALA A CA 1
ATOM 668 C C . ALA A 1 94 ? 2.951 12.363 70.054 1.00 13.66 217 ALA A C 1
ATOM 669 O O . ALA A 1 94 ? 2.385 13.368 70.500 1.00 12.40 217 ALA A O 1
ATOM 671 N N . LEU A 1 95 ? 3.947 12.403 69.167 1.00 9.64 218 LEU A N 1
ATOM 672 C CA . LEU A 1 95 ? 4.495 13.690 68.698 1.00 8.50 218 LEU A CA 1
ATOM 673 C C . LEU A 1 95 ? 4.705 13.668 67.207 1.00 9.04 218 LEU A C 1
ATOM 674 O O . LEU A 1 95 ? 4.804 12.596 66.633 1.00 9.47 218 LEU A O 1
ATOM 679 N N . TYR A 1 96 ? 4.815 14.845 66.593 1.00 7.14 219 TYR A N 1
ATOM 680 C CA . TYR A 1 96 ? 5.107 14.956 65.167 1.00 7.04 219 TYR A CA 1
ATOM 681 C C . TYR A 1 96 ? 6.609 14.994 64.883 1.00 8.08 219 TYR A C 1
ATOM 682 O O . TYR A 1 96 ? 7.333 15.831 65.427 1.00 7.87 219 TYR A O 1
ATOM 691 N N . TYR A 1 97 ? 7.053 14.098 64.007 1.00 8.00 220 TYR A N 1
ATOM 692 C CA . TYR A 1 97 ? 8.467 13.933 63.660 1.00 6.67 220 TYR A CA 1
ATOM 693 C C . TYR A 1 97 ? 8.641 13.868 62.152 1.00 7.59 220 TYR A C 1
ATOM 694 O O . TYR A 1 97 ? 7.781 13.318 61.441 1.00 8.59 220 TYR A O 1
ATOM 703 N N . ASP A 1 98 ? 9.768 14.370 61.658 1.00 7.35 221 ASP A N 1
ATOM 704 C CA . ASP A 1 98 ? 10.138 14.134 60.262 1.00 6.72 221 ASP A CA 1
ATOM 705 C C . ASP A 1 98 ? 10.236 12.636 59.986 1.00 7.03 221 ASP A C 1
ATOM 706 O O . ASP A 1 98 ? 10.831 11.874 60.766 1.00 8.62 221 ASP A O 1
ATOM 711 N N . ALA A 1 99 ? 9.683 12.223 58.849 1.00 7.16 222 ALA A N 1
ATOM 712 C CA . ALA A 1 99 ? 9.810 10.849 58.386 1.00 6.74 222 ALA A CA 1
ATOM 713 C C . ALA A 1 99 ? 9.947 10.863 56.880 1.00 7.94 222 ALA A C 1
ATOM 714 O O . ALA A 1 99 ? 9.600 11.841 56.226 1.00 9.50 222 ALA A O 1
ATOM 716 N N . HIS A 1 100 ? 10.438 9.772 56.321 1.00 8.03 223 HIS A N 1
ATOM 717 C CA . HIS A 1 100 ? 10.437 9.620 54.880 1.00 8.50 223 HIS A CA 1
ATOM 718 C C . HIS A 1 100 ? 9.527 8.488 54.473 1.00 8.38 223 HIS A C 1
ATOM 719 O O . HIS A 1 100 ? 9.473 7.437 55.138 1.00 9.17 223 HIS A O 1
ATOM 726 N N . VAL A 1 101 ? 8.795 8.708 53.382 1.00 8.02 224 VAL A N 1
ATOM 727 C CA . VAL A 1 101 ? 7.892 7.691 52.865 1.00 7.95 224 VAL A CA 1
ATOM 728 C C . VAL A 1 101 ? 8.687 6.626 52.117 1.00 11.09 224 VAL A C 1
ATOM 729 O O . VAL A 1 101 ? 9.419 6.918 51.168 1.00 11.21 224 VAL A O 1
ATOM 733 N N . LEU A 1 102 ? 8.553 5.384 52.549 1.00 9.67 225 LEU A N 1
ATOM 734 C CA . LEU A 1 102 ? 9.194 4.247 51.866 1.00 10.42 225 LEU A CA 1
ATOM 735 C C . LEU A 1 102 ? 8.305 3.642 50.791 1.00 12.80 225 LEU A C 1
ATOM 736 O O . LEU A 1 102 ? 8.794 3.183 49.752 1.00 14.36 225 LEU A O 1
ATOM 741 N N . ASP A 1 103 ? 7.000 3.641 51.038 1.00 11.77 226 ASP A N 1
ATOM 742 C CA . ASP A 1 103 ? 6.049 3.029 50.126 1.00 11.79 226 ASP A CA 1
ATOM 743 C C . ASP A 1 103 ? 4.663 3.628 50.320 1.00 12.20 226 ASP A C 1
ATOM 744 O O . ASP A 1 103 ? 4.262 3.972 51.439 1.00 12.16 226 ASP A O 1
ATOM 749 N N . ALA A 1 104 ? 3.943 3.778 49.215 1.00 13.50 227 ALA A N 1
ATOM 750 C CA . ALA A 1 104 ? 2.561 4.233 49.242 1.00 13.04 227 ALA A CA 1
ATOM 751 C C . ALA A 1 104 ? 1.674 3.156 48.652 1.00 16.94 227 ALA A C 1
ATOM 752 O O . ALA A 1 104 ? 1.731 2.881 47.449 1.00 21.12 227 ALA A O 1
ATOM 754 N N . GLN A 1 105 ? 0.860 2.543 49.502 1.00 11.79 228 GLN A N 1
ATOM 755 C CA . GLN A 1 105 ? -0.058 1.516 49.071 1.00 14.50 228 GLN A CA 1
ATOM 756 C C . GLN A 1 105 ? -1.399 2.157 48.783 1.00 12.39 228 GLN A C 1
ATOM 757 O O . GLN A 1 105 ? -2.109 2.544 49.719 1.00 13.12 228 GLN A O 1
ATOM 763 N N . ARG A 1 106 ? -1.725 2.296 47.500 1.00 9.95 229 ARG A N 1
ATOM 764 C CA . ARG A 1 106 ? -2.955 2.970 47.109 1.00 9.51 229 ARG A CA 1
ATOM 765 C C . ARG A 1 106 ? -4.133 2.038 47.334 1.00 11.09 229 ARG A C 1
ATOM 766 O O . ARG A 1 106 ? -4.066 0.854 47.001 1.00 13.12 229 ARG A O 1
ATOM 774 N N . ARG A 1 107 ? -5.201 2.571 47.914 1.00 9.50 230 ARG A N 1
ATOM 775 C CA . ARG A 1 107 ? -6.398 1.781 48.178 1.00 9.97 230 ARG A CA 1
ATOM 776 C C . ARG A 1 107 ? -7.636 2.585 47.824 1.00 9.90 230 ARG A C 1
ATOM 777 O O . ARG A 1 107 ? -7.614 3.808 47.807 1.00 12.34 230 ARG A O 1
ATOM 785 N N . ARG A 1 108 ? -8.713 1.870 47.548 1.00 10.56 231 ARG A N 1
ATOM 786 C CA . ARG A 1 108 ? -10.016 2.452 47.249 1.00 10.74 231 ARG A CA 1
ATOM 787 C C . ARG A 1 108 ? -10.441 3.460 48.318 1.00 10.71 231 ARG A C 1
ATOM 788 O O . ARG A 1 108 ? -10.457 3.131 49.502 1.00 11.65 231 ARG A O 1
ATOM 796 N N . HIS A 1 109 ? -10.768 4.685 47.912 1.00 10.01 232 HIS A N 1
ATOM 797 C CA . HIS A 1 109 ? -11.358 5.645 48.855 1.00 9.72 232 HIS A CA 1
ATOM 798 C C . HIS A 1 109 ? -12.837 5.356 49.123 1.00 10.87 232 HIS A C 1
ATOM 799 O O . HIS A 1 109 ? -13.504 4.656 48.347 1.00 11.56 232 HIS A O 1
ATOM 806 N N . ASP A 1 110 ? -13.345 5.880 50.234 1.00 10.58 233 ASP A N 1
ATOM 807 C CA . ASP A 1 110 ? -14.722 5.604 50.610 1.00 11.43 233 ASP A CA 1
ATOM 808 C C . ASP A 1 110 ? -15.376 6.850 51.198 1.00 13.34 233 ASP A C 1
ATOM 809 O O . ASP A 1 110 ? -14.886 7.968 50.988 1.00 11.81 233 ASP A O 1
ATOM 814 N N . VAL A 1 111 ? -16.482 6.667 51.911 1.00 12.53 234 VAL A N 1
ATOM 815 C CA . VAL A 1 111 ? -17.238 7.798 52.420 1.00 14.62 234 VAL A CA 1
ATOM 816 C C . VAL A 1 111 ? -16.439 8.617 53.439 1.00 13.99 234 VAL A C 1
ATOM 817 O O . VAL A 1 111 ? -16.757 9.778 53.677 1.00 14.98 234 VAL A O 1
ATOM 821 N N . ARG A 1 112 ? -15.399 8.024 54.020 1.00 11.86 235 ARG A N 1
ATOM 822 C CA . ARG A 1 112 ? -14.551 8.747 54.972 1.00 11.78 235 ARG A CA 1
ATOM 823 C C . ARG A 1 112 ? -13.243 9.234 54.343 1.00 10.90 235 ARG A C 1
ATOM 824 O O . ARG A 1 112 ? -12.344 9.715 55.048 1.00 12.74 235 ARG A O 1
ATOM 832 N N . GLY A 1 113 ? -13.122 9.106 53.024 1.00 11.07 236 GLY A N 1
ATOM 833 C CA . GLY A 1 113 ? -11.953 9.615 52.339 1.00 11.69 236 GLY A CA 1
ATOM 834 C C . GLY A 1 113 ? -10.896 8.571 52.049 1.00 9.69 236 GLY A C 1
ATOM 835 O O . GLY A 1 113 ? -11.189 7.468 51.598 1.00 10.31 236 GLY A O 1
ATOM 836 N N . CYS A 1 114 ? -9.650 8.931 52.313 1.00 9.37 237 CYS A N 1
ATOM 837 C CA . CYS A 1 114 ? -8.504 8.135 51.902 1.00 9.09 237 CYS A CA 1
ATOM 838 C C . CYS A 1 114 ? -8.317 6.878 52.741 1.00 10.30 237 CYS A C 1
ATOM 839 O O . CYS A 1 114 ? -8.372 6.941 53.961 1.00 10.85 237 CYS A O 1
ATOM 842 N N . ARG A 1 115 ? -8.077 5.751 52.071 1.00 9.57 238 ARG A N 1
ATOM 843 C CA . ARG A 1 115 ? -7.729 4.487 52.716 1.00 8.89 238 ARG A CA 1
ATOM 844 C C . ARG A 1 115 ? -6.302 4.044 52.400 1.00 9.29 238 ARG A C 1
ATOM 845 O O . ARG A 1 115 ? -5.878 2.952 52.787 1.00 11.15 238 ARG A O 1
ATOM 853 N N . CYS A 1 116 ? -5.553 4.888 51.707 1.00 8.80 239 CYS A N 1
ATOM 854 C CA . CYS A 1 116 ? -4.177 4.554 51.368 1.00 9.98 239 CYS A CA 1
ATOM 855 C C . CYS A 1 116 ? -3.330 4.348 52.617 1.00 9.22 239 CYS A C 1
ATOM 856 O O . CYS A 1 116 ? -3.613 4.910 53.684 1.00 12.84 239 CYS A O 1
ATOM 859 N N . ARG A 1 117 ? -2.305 3.512 52.492 1.00 11.20 240 ARG A N 1
ATOM 860 C CA . ARG A 1 117 ? -1.424 3.234 53.620 1.00 11.11 240 ARG A CA 1
ATOM 861 C C . ARG A 1 117 ? 0.008 3.535 53.261 1.00 13.64 240 ARG A C 1
ATOM 862 O O . ARG A 1 117 ? 0.480 3.195 52.174 1.00 14.55 240 ARG A O 1
ATOM 870 N N . PHE A 1 118 ? 0.713 4.172 54.186 1.00 10.23 241 PHE A N 1
ATOM 871 C CA . PHE A 1 118 ? 2.068 4.622 53.910 1.00 8.16 241 PHE A CA 1
ATOM 872 C C . PHE A 1 118 ? 3.060 3.985 54.848 1.00 10.93 241 PHE A C 1
ATOM 873 O O . PHE A 1 118 ? 2.950 4.124 56.061 1.00 11.82 241 PHE A O 1
ATOM 881 N N . LEU A 1 119 ? 4.027 3.271 54.293 1.00 9.62 242 LEU A N 1
ATOM 882 C CA . LEU A 1 119 ? 5.135 2.765 55.101 1.00 10.24 242 LEU A CA 1
ATOM 883 C C . LEU A 1 119 ? 6.125 3.899 55.236 1.00 9.94 242 LEU A C 1
ATOM 884 O O . LEU A 1 119 ? 6.580 4.413 54.231 1.00 9.83 242 LEU A O 1
ATOM 889 N N . VAL A 1 120 ? 6.437 4.312 56.464 1.00 9.70 243 VAL A N 1
ATOM 890 C CA . VAL A 1 120 ? 7.338 5.430 56.699 1.00 8.26 243 VAL A CA 1
ATOM 891 C C . VAL A 1 120 ? 8.487 5.010 57.608 1.00 8.76 243 VAL A C 1
ATOM 892 O O . VAL A 1 120 ? 8.386 4.021 58.366 1.00 10.35 243 VAL A O 1
ATOM 896 N N . ARG A 1 121 ? 9.581 5.757 57.500 1.00 8.33 244 ARG A N 1
ATOM 897 C CA . ARG A 1 121 ? 10.735 5.593 58.373 1.00 9.42 244 ARG A CA 1
ATOM 898 C C . ARG A 1 121 ? 11.005 6.924 59.048 1.00 10.49 244 ARG A C 1
ATOM 899 O O . ARG A 1 121 ? 11.246 7.930 58.379 1.00 10.66 244 ARG A O 1
ATOM 907 N N . TYR A 1 122 ? 10.950 6.955 60.374 1.00 9.04 245 TYR A N 1
ATOM 908 C CA . TYR A 1 122 ? 11.215 8.201 61.085 1.00 8.22 245 TYR A CA 1
ATOM 909 C C . TYR A 1 122 ? 12.698 8.556 61.038 1.00 9.98 245 TYR A C 1
ATOM 910 O O . TYR A 1 122 ? 13.564 7.690 61.201 1.00 12.43 245 TYR A O 1
ATOM 919 N N . ASP A 1 123 ? 12.994 9.826 60.806 1.00 9.63 246 ASP A N 1
ATOM 920 C CA . ASP A 1 123 ? 14.377 10.222 60.547 1.00 11.44 246 ASP A CA 1
ATOM 921 C C . ASP A 1 123 ? 15.270 10.146 61.787 1.00 13.38 246 ASP A C 1
ATOM 922 O O . ASP A 1 123 ? 16.484 9.976 61.673 1.00 16.03 246 ASP A O 1
ATOM 927 N N . HIS A 1 124 ? 14.680 10.306 62.965 1.00 11.48 247 HIS A N 1
ATOM 928 C CA . HIS A 1 124 ? 15.471 10.424 64.186 1.00 12.82 247 HIS A CA 1
ATOM 929 C C . HIS A 1 124 ? 15.749 9.095 64.874 1.00 15.74 247 HIS A C 1
ATOM 930 O O . HIS A 1 124 ? 16.721 8.995 65.619 1.00 17.17 247 HIS A O 1
ATOM 937 N N . ASP A 1 125 ? 14.907 8.086 64.673 1.00 15.04 248 ASP A N 1
ATOM 938 C CA . ASP A 1 125 ? 15.128 6.821 65.378 1.00 16.16 248 ASP A CA 1
ATOM 939 C C . ASP A 1 125 ? 15.130 5.635 64.413 1.00 17.04 248 ASP A C 1
ATOM 940 O O . ASP A 1 125 ? 15.279 4.482 64.837 1.00 17.33 248 ASP A O 1
ATOM 945 N N . SER A 1 126 ? 14.978 5.942 63.121 1.00 15.08 249 SER A N 1
ATOM 946 C CA . SER A 1 126 ? 14.967 4.963 62.030 1.00 15.01 249 SER A CA 1
ATOM 947 C C . SER A 1 126 ? 13.903 3.877 62.183 1.00 15.57 249 SER A C 1
ATOM 948 O O . SER A 1 126 ? 13.950 2.855 61.495 1.00 18.13 249 SER A O 1
ATOM 951 N N . SER A 1 127 ? 12.925 4.102 63.058 1.00 14.49 250 SER A N 1
ATOM 952 C CA . SER A 1 127 ? 11.852 3.129 63.207 1.00 14.86 250 SER A CA 1
ATOM 953 C C . SER A 1 127 ? 10.901 3.227 62.022 1.00 12.99 250 SER A C 1
ATOM 954 O O . SER A 1 127 ? 10.793 4.276 61.371 1.00 13.02 250 SER A O 1
ATOM 957 N N . GLU A 1 128 ? 10.210 2.129 61.750 1.00 14.32 251 GLU A N 1
ATOM 958 C CA . GLU A 1 128 ? 9.321 2.051 60.603 1.00 12.94 251 GLU A CA 1
ATOM 959 C C . GLU A 1 128 ? 7.913 1.674 61.024 1.00 12.65 251 GLU A C 1
ATOM 960 O O . GLU A 1 128 ? 7.718 0.894 61.969 1.00 15.40 251 GLU A O 1
ATOM 966 N N . GLU A 1 129 ? 6.936 2.229 60.313 1.00 12.37 252 GLU A N 1
ATOM 967 C CA . GLU A 1 129 ? 5.526 2.078 60.670 1.00 14.70 252 GLU A CA 1
ATOM 968 C C . GLU A 1 129 ? 4.654 2.247 59.441 1.00 13.32 252 GLU A C 1
ATOM 969 O O . GLU A 1 129 ? 4.995 3.028 58.565 1.00 10.38 252 GLU A O 1
ATOM 975 N N . ILE A 1 130 ? 3.535 1.529 59.375 1.00 12.15 253 ILE A N 1
ATOM 976 C CA . ILE A 1 130 ? 2.519 1.797 58.362 1.00 10.01 253 ILE A CA 1
ATOM 977 C C . ILE A 1 130 ? 1.456 2.723 58.960 1.00 10.78 253 ILE A C 1
ATOM 978 O O . ILE A 1 130 ? 0.882 2.423 60.013 1.00 14.65 253 ILE A O 1
ATOM 983 N N . VAL A 1 131 ? 1.230 3.865 58.315 1.00 10.24 254 VAL A N 1
ATOM 984 C CA . VAL A 1 131 ? 0.313 4.871 58.844 1.00 10.55 254 VAL A CA 1
ATOM 985 C C . VAL A 1 131 ? -0.768 5.230 57.833 1.00 9.01 254 VAL A C 1
ATOM 986 O O . VAL A 1 131 ? -0.555 5.130 56.625 1.00 10.46 254 VAL A O 1
ATOM 990 N N . PRO A 1 132 ? -1.941 5.633 58.336 1.00 9.50 255 PRO A N 1
ATOM 991 C CA . PRO A 1 132 ? -3.011 6.167 57.489 1.00 8.92 255 PRO A CA 1
ATOM 992 C C . PRO A 1 132 ? -2.793 7.646 57.233 1.00 7.98 255 PRO A C 1
ATOM 993 O O . PRO A 1 132 ? -1.961 8.272 57.899 1.00 9.08 255 PRO A O 1
ATOM 997 N N . LEU A 1 133 ? -3.557 8.206 56.303 1.00 10.12 256 LEU A N 1
ATOM 998 C CA . LEU A 1 133 ? -3.382 9.601 55.936 1.00 8.43 256 LEU A CA 1
ATOM 999 C C . LEU A 1 133 ? -3.572 10.573 57.105 1.00 9.25 256 LEU A C 1
ATOM 1000 O O . LEU A 1 133 ? -2.969 11.653 57.107 1.00 8.78 256 LEU A O 1
ATOM 1005 N N . ARG A 1 134 ? -4.384 10.193 58.089 1.00 9.53 257 ARG A N 1
ATOM 1006 C CA . ARG A 1 134 ? -4.621 11.051 59.248 1.00 9.63 257 ARG A CA 1
ATOM 1007 C C . ARG A 1 134 ? -3.328 11.447 59.960 1.00 8.57 257 ARG A C 1
ATOM 1008 O O . ARG A 1 134 ? -3.254 12.525 60.548 1.00 11.24 257 ARG A O 1
ATOM 1016 N N . LYS A 1 135 ? -2.313 10.595 59.895 1.00 8.68 258 LYS A N 1
ATOM 1017 C CA . LYS A 1 135 ? -1.056 10.867 60.591 1.00 7.62 258 LYS A CA 1
ATOM 1018 C C . LYS A 1 135 ? -0.056 11.657 59.738 1.00 7.89 258 LYS A C 1
ATOM 1019 O O . LYS A 1 135 ? 1.002 12.040 60.210 1.00 8.67 258 LYS A O 1
ATOM 1025 N N . VAL A 1 136 ? -0.400 11.893 58.478 1.00 7.90 259 VAL A N 1
ATOM 1026 C CA . VAL A 1 136 ?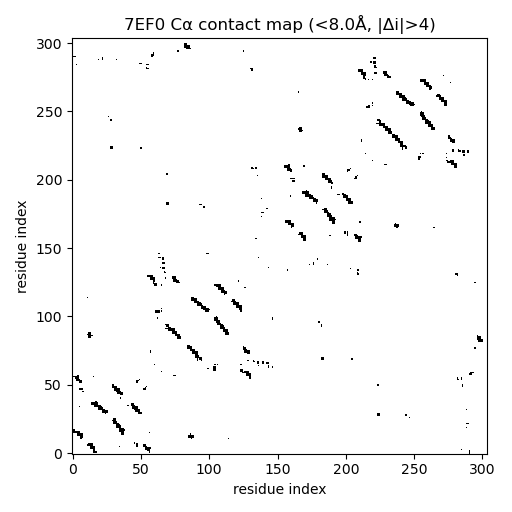 0.537 12.486 57.512 1.00 7.76 259 VAL A CA 1
ATOM 1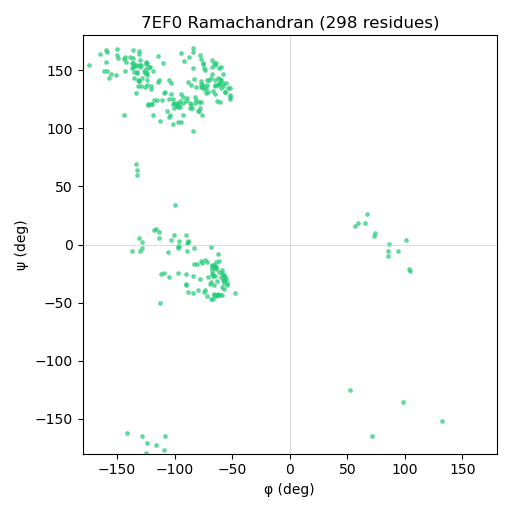027 C C . VAL A 1 136 ? 0.298 13.969 57.276 1.00 8.02 259 VAL A C 1
ATOM 1028 O O . VAL A 1 136 ? -0.800 14.345 56.844 1.00 9.41 259 VAL A O 1
ATOM 1032 N N . CYS A 1 137 ? 1.310 14.796 57.538 1.00 7.20 260 CYS A N 1
ATOM 1033 C CA . CYS A 1 137 ? 1.271 16.197 57.130 1.00 6.87 260 CYS A CA 1
ATOM 1034 C C . CYS A 1 137 ? 2.304 16.401 56.023 1.00 8.08 260 CYS A C 1
ATOM 1035 O O . CYS A 1 137 ? 3.491 16.087 56.213 1.00 10.62 260 CYS A O 1
ATOM 1038 N N . ARG A 1 138 ? 1.886 16.917 54.877 1.00 7.29 261 ARG A N 1
ATOM 1039 C CA . ARG A 1 138 ? 2.857 17.090 53.793 1.00 8.66 261 ARG A CA 1
ATOM 1040 C C . ARG A 1 138 ? 3.489 18.474 53.819 1.00 9.23 261 ARG A C 1
ATOM 1041 O O . ARG A 1 138 ? 2.971 19.419 54.408 1.00 9.91 261 ARG A O 1
ATOM 1049 N N . ARG A 1 139 ? 4.659 18.569 53.212 1.00 9.88 262 ARG A N 1
ATOM 1050 C CA . ARG A 1 139 ? 5.317 19.859 53.046 1.00 9.58 262 ARG A CA 1
ATOM 1051 C C . ARG A 1 139 ? 4.643 20.628 51.917 1.00 9.42 262 ARG A C 1
ATOM 1052 O O . ARG A 1 139 ? 4.242 20.049 50.900 1.00 8.74 262 ARG A O 1
ATOM 1060 N N . PRO A 1 140 ? 4.487 21.946 52.088 1.00 9.77 263 PRO A N 1
ATOM 1061 C CA . PRO A 1 140 ? 3.859 22.750 51.028 1.00 11.11 263 PRO A CA 1
ATOM 1062 C C . PRO A 1 140 ? 4.531 22.647 49.667 1.00 10.47 263 PRO A C 1
ATOM 1063 O O . PRO A 1 140 ? 3.850 22.804 48.661 1.00 11.66 263 PRO A O 1
ATOM 1067 N N . GLU A 1 141 ? 5.830 22.374 49.620 1.00 8.88 264 GLU A N 1
ATOM 1068 C CA . GLU A 1 141 ? 6.501 22.270 48.332 1.00 10.11 264 GLU A CA 1
ATOM 1069 C C . GLU A 1 141 ? 6.058 21.044 47.522 1.00 11.15 264 GLU A C 1
ATOM 1070 O O . GLU A 1 141 ? 6.506 20.865 46.405 1.00 13.56 264 GLU A O 1
ATOM 1076 N N . THR A 1 142 ? 5.172 20.214 48.081 1.00 9.31 265 THR A N 1
ATOM 1077 C CA . THR A 1 142 ? 4.570 19.129 47.293 1.00 9.75 265 THR A CA 1
ATOM 1078 C C . THR A 1 142 ? 3.193 19.488 46.713 1.00 8.89 265 THR A C 1
ATOM 1079 O O . THR A 1 142 ? 2.596 18.689 45.974 1.00 10.28 265 THR A O 1
ATOM 1083 N N . ASP A 1 143 ? 2.703 20.690 47.011 1.00 9.39 266 ASP A N 1
ATOM 1084 C CA . ASP A 1 143 ? 1.388 21.119 46.503 1.00 11.81 266 ASP A CA 1
ATOM 1085 C C . ASP A 1 143 ? 1.268 21.018 44.985 1.00 11.95 266 ASP A C 1
ATOM 1086 O O . ASP A 1 143 ? 0.200 20.716 44.463 1.00 12.47 266 ASP A O 1
ATOM 1091 N N . TYR A 1 144 ? 2.363 21.285 44.275 1.00 10.62 267 TYR A N 1
ATOM 1092 C CA . TYR A 1 144 ? 2.325 21.322 42.811 1.00 12.57 267 TYR A CA 1
ATOM 1093 C C . TYR A 1 144 ? 1.829 19.985 42.249 1.00 12.82 267 TYR A C 1
ATOM 1094 O O . TYR A 1 144 ? 1.240 19.939 41.154 1.00 14.69 267 TYR A O 1
ATOM 1103 N N . ARG A 1 145 ? 2.028 18.904 43.006 1.00 11.73 268 ARG A N 1
ATOM 1104 C CA . ARG A 1 145 ? 1.623 17.597 42.490 1.00 11.44 268 ARG A CA 1
ATOM 1105 C C . ARG A 1 145 ? 0.122 17.484 42.340 1.00 11.35 268 ARG A C 1
ATOM 1106 O O . ARG A 1 145 ? -0.355 16.739 41.482 1.00 12.81 268 ARG A O 1
ATOM 1114 N N . LEU A 1 146 ? -0.621 18.244 43.143 1.00 11.87 269 LEU A N 1
ATOM 1115 C CA . LEU A 1 146 ? -2.076 18.193 43.040 1.00 12.78 269 LEU A CA 1
ATOM 1116 C C . LEU A 1 146 ? -2.513 18.679 41.661 1.00 17.11 269 LEU A C 1
ATOM 1117 O O . LEU A 1 146 ? -3.513 18.203 41.107 1.00 19.03 269 LEU A O 1
ATOM 1122 N N . GLN A 1 147 ? -1.750 19.601 41.083 1.00 14.81 270 GLN A N 1
ATOM 1123 C CA . GLN A 1 147 ? -2.087 20.105 39.764 1.00 16.94 270 GLN A CA 1
ATOM 1124 C C . GLN A 1 147 ? -1.768 19.059 38.713 1.00 17.14 270 GLN A C 1
ATOM 1125 O O . GLN A 1 147 ? -2.521 18.881 37.751 1.00 24.12 270 GLN A O 1
ATOM 1131 N N . ILE A 1 148 ? -0.658 18.361 38.901 1.00 15.86 271 ILE A N 1
ATOM 1132 C CA . ILE A 1 148 ? -0.210 17.413 37.896 1.00 18.54 271 ILE A CA 1
ATOM 1133 C C . ILE A 1 148 ? -1.109 16.198 37.866 1.00 16.38 271 ILE A C 1
ATOM 1134 O O . ILE A 1 148 ? -1.506 15.730 36.798 1.00 18.19 271 ILE A O 1
ATOM 1139 N N . LEU A 1 149 ? -1.435 15.713 39.063 1.00 14.97 272 LEU A N 1
ATOM 1140 C CA . LEU A 1 149 ? -2.077 14.420 39.241 1.00 15.12 272 LEU A CA 1
ATOM 1141 C C . LEU A 1 149 ? -3.586 14.546 39.458 1.00 16.86 272 LEU A C 1
ATOM 1142 O O . LEU A 1 149 ? -4.181 13.762 40.179 1.00 18.67 272 LEU A O 1
ATOM 1147 N N . HIS A 1 150 ? -4.211 15.524 38.815 1.00 19.75 273 HIS A N 1
ATOM 1148 C CA . HIS A 1 150 ? -5.658 15.701 38.947 1.00 21.40 273 HIS A CA 1
ATOM 1149 C C . HIS A 1 150 ? -6.452 14.454 38.514 1.00 20.54 273 HIS A C 1
ATOM 1150 O O . HIS A 1 150 ? -7.482 14.119 39.119 1.00 22.72 273 HIS A O 1
ATOM 1157 N N . ALA A 1 151 ? -5.983 13.758 37.480 1.00 21.45 274 ALA A N 1
ATOM 1158 C CA . ALA A 1 151 ? -6.687 12.561 37.007 1.00 25.78 274 ALA A CA 1
ATOM 1159 C C . ALA A 1 151 ? -6.600 11.423 38.028 1.00 22.82 274 ALA A C 1
ATOM 1160 O O . ALA A 1 151 ? -7.532 10.611 38.154 1.00 23.78 274 ALA A O 1
ATOM 1162 N N . ALA A 1 152 ? -5.484 11.366 38.752 1.00 22.00 275 ALA A N 1
ATOM 1163 C CA . ALA A 1 152 ? -5.325 10.394 39.832 1.00 20.15 275 ALA A CA 1
ATOM 1164 C C . ALA A 1 152 ? -6.256 10.733 40.993 1.00 23.85 275 ALA A C 1
ATOM 1165 O O . ALA A 1 152 ? -6.764 9.840 41.670 1.00 24.76 275 ALA A O 1
ATOM 1167 N N . ARG A 1 153 ? -6.485 12.024 41.224 1.00 20.51 276 ARG A N 1
ATOM 1168 C CA . ARG A 1 153 ? -7.442 12.433 42.244 1.00 23.05 276 ARG A CA 1
ATOM 1169 C C . ARG A 1 153 ? -8.845 12.009 41.834 1.00 27.75 276 ARG A C 1
ATOM 1170 O O . ARG A 1 153 ? -9.612 11.512 42.659 1.00 25.58 276 ARG A O 1
ATOM 1178 N N . ALA A 1 154 ? -9.181 12.196 40.558 1.00 28.99 277 ALA A N 1
ATOM 1179 C CA . ALA A 1 154 ? -10.493 11.785 40.065 1.00 27.59 277 ALA A CA 1
ATOM 1180 C C . ALA A 1 154 ? -10.685 10.273 40.192 1.00 26.57 277 ALA A C 1
ATOM 1181 O O . ALA A 1 154 ? -11.758 9.807 40.593 1.00 28.71 277 ALA A O 1
ATOM 1183 N N . ALA A 1 155 ? -9.647 9.509 39.852 1.00 25.53 278 ALA A N 1
ATOM 1184 C CA . ALA A 1 155 ? -9.714 8.051 39.955 1.00 26.17 278 ALA A CA 1
ATOM 1185 C C . ALA A 1 155 ? -10.017 7.601 41.384 1.00 26.49 278 ALA A C 1
ATOM 1186 O O . ALA A 1 155 ? -10.851 6.715 41.595 1.00 28.74 278 ALA A O 1
ATOM 1188 N N . ALA A 1 156 ? -9.349 8.226 42.352 1.00 26.94 279 ALA A N 1
ATOM 1189 C CA . ALA A 1 156 ? -9.488 7.858 43.764 1.00 26.68 279 ALA A CA 1
ATOM 1190 C C . ALA A 1 156 ? -10.877 8.162 44.299 1.00 27.53 279 ALA A C 1
ATOM 1191 O O . ALA A 1 156 ? -11.467 7.335 44.986 1.00 29.65 279 ALA A O 1
ATOM 1193 N N . LYS B 1 3 ? -6.744 28.292 37.397 1.00 41.95 126 LYS B N 1
ATOM 1194 C CA . LYS B 1 3 ? -8.174 28.103 37.596 1.00 35.97 126 LYS B CA 1
ATOM 1195 C C . LYS B 1 3 ? -8.590 28.499 39.011 1.00 31.79 126 LYS B C 1
ATOM 1196 O O . LYS B 1 3 ? -9.776 28.494 39.328 1.00 34.42 126 LYS B O 1
ATOM 1202 N N . ASN B 1 4 ? -7.617 28.828 39.858 1.00 30.40 127 ASN B N 1
ATOM 1203 C CA . ASN B 1 4 ? -7.932 29.341 41.194 1.00 30.32 127 ASN B CA 1
ATOM 1204 C C . ASN B 1 4 ? -8.349 30.806 41.119 1.00 31.65 127 ASN B C 1
ATOM 1205 O O . ASN B 1 4 ? -7.565 31.664 40.718 1.00 29.75 127 ASN B O 1
ATOM 1210 N N . PRO B 1 5 ? -9.590 31.101 41.509 1.00 33.94 128 PRO B N 1
ATOM 1211 C CA . PRO B 1 5 ? -10.076 32.475 41.356 1.00 35.17 128 PRO B CA 1
ATOM 1212 C C . PRO B 1 5 ? -9.532 33.453 42.400 1.00 34.25 128 PRO B C 1
ATOM 1213 O O . PRO B 1 5 ? -9.644 34.663 42.207 1.00 34.81 128 PRO B O 1
ATOM 1217 N N . VAL B 1 6 ? -8.967 32.950 43.492 1.00 33.12 129 VAL B N 1
ATOM 1218 C CA . VAL B 1 6 ? -8.609 33.841 44.594 1.00 32.86 129 VAL B CA 1
ATOM 1219 C C . VAL B 1 6 ? -7.104 34.083 44.680 1.00 30.03 129 VAL B C 1
ATOM 1220 O O . VAL B 1 6 ? -6.648 34.919 45.463 1.00 30.44 129 VAL B O 1
ATOM 1224 N N . GLU B 1 7 ? -6.332 33.371 43.866 1.00 28.19 130 GLU B N 1
ATOM 1225 C CA . GLU B 1 7 ? -4.889 33.577 43.852 1.00 25.79 130 GLU B CA 1
ATOM 1226 C C . GLU B 1 7 ? -4.598 35.012 43.401 1.00 26.76 130 GLU B C 1
ATOM 1227 O O . GLU B 1 7 ? -5.238 35.527 42.483 1.00 28.10 130 GLU B O 1
ATOM 1233 N N . SER B 1 8 ? -3.661 35.669 44.079 1.00 25.66 131 SER B N 1
ATOM 1234 C CA . SER B 1 8 ? -3.319 37.048 43.752 1.00 25.13 131 SER B CA 1
ATOM 1235 C C . SER B 1 8 ? -2.303 37.084 42.610 1.00 23.70 131 SER B C 1
ATOM 1236 O O . SER B 1 8 ? -2.226 38.059 41.862 1.00 27.14 131 SER B O 1
ATOM 1239 N N . VAL B 1 9 ? -1.511 36.025 42.498 1.00 22.83 132 VAL B N 1
ATOM 1240 C CA . VAL B 1 9 ? -0.625 35.856 41.355 1.00 25.63 132 VAL B CA 1
ATOM 1241 C C . VAL B 1 9 ? -0.713 34.417 40.879 1.00 24.15 132 VAL B C 1
ATOM 1242 O O . VAL B 1 9 ? -1.091 33.522 41.643 1.00 24.09 132 VAL B O 1
ATOM 1246 N N . SER B 1 10 ? -0.378 34.189 39.615 1.00 25.31 133 SER B N 1
ATOM 1247 C CA . SER B 1 10 ? -0.423 32.837 39.080 1.00 25.45 133 SER B CA 1
ATOM 1248 C C . SER B 1 10 ? 0.603 31.944 39.778 1.00 20.92 133 SER B C 1
ATOM 1249 O O . SER B 1 10 ? 1.732 32.362 40.036 1.00 22.33 133 SER B O 1
ATOM 1252 N N . VAL B 1 11 ? 0.203 30.728 40.117 1.00 20.27 134 VAL B N 1
ATOM 1253 C CA . VAL B 1 11 ? 1.166 29.766 40.636 1.00 18.22 134 VAL B CA 1
ATOM 1254 C C . VAL B 1 11 ? 1.792 29.067 39.442 1.00 19.56 134 VAL B C 1
ATOM 1255 O O . VAL B 1 11 ? 1.089 28.474 38.619 1.00 21.19 134 VAL B O 1
ATOM 1259 N N . GLU B 1 12 ? 3.113 29.171 39.340 1.00 15.67 135 GLU B N 1
ATOM 1260 C CA . GLU B 1 12 ? 3.844 28.687 38.187 1.00 14.11 135 GLU B CA 1
ATOM 1261 C C . GLU B 1 12 ? 4.758 27.528 38.570 1.00 12.32 135 GLU B C 1
ATOM 1262 O O . GLU B 1 12 ? 5.076 27.333 39.751 1.00 11.98 135 GLU B O 1
ATOM 1268 N N . PHE B 1 13 ? 5.184 26.771 37.561 1.00 12.01 136 PHE B N 1
ATOM 1269 C CA . PHE B 1 13 ? 5.990 25.578 37.774 1.00 11.22 136 PHE B CA 1
ATOM 1270 C C . PHE B 1 13 ? 7.198 25.597 36.873 1.00 10.68 136 PHE B C 1
ATOM 1271 O O . PHE B 1 13 ? 7.182 26.219 35.811 1.00 11.14 136 PHE B O 1
ATOM 1279 N N . GLU B 1 14 ? 8.251 24.911 37.296 1.00 9.98 137 GLU B N 1
ATOM 1280 C CA . GLU B 1 14 ? 9.419 24.745 36.445 1.00 9.71 137 GLU B CA 1
ATOM 1281 C C . GLU B 1 14 ? 9.776 23.271 36.431 1.00 9.41 137 GLU B C 1
ATOM 1282 O O . GLU B 1 14 ? 9.445 22.520 37.366 1.00 9.66 137 GLU B O 1
ATOM 1288 N N . ALA B 1 15 ? 10.403 22.853 35.337 1.00 9.50 138 ALA B N 1
ATOM 1289 C CA . ALA B 1 15 ? 10.791 21.459 35.134 1.00 9.41 138 ALA B CA 1
ATOM 1290 C C . ALA B 1 15 ? 12.211 21.371 34.604 1.00 9.35 138 ALA B C 1
ATOM 1291 O O . ALA B 1 15 ? 12.674 22.256 33.862 1.00 9.70 138 ALA B O 1
ATOM 1293 N N . LYS B 1 16 ? 12.891 20.294 34.970 1.00 9.18 139 LYS B N 1
ATOM 1294 C CA . LYS B 1 16 ? 14.281 20.087 34.587 1.00 9.34 139 LYS B CA 1
ATOM 1295 C C . LYS B 1 16 ? 14.325 19.288 33.297 1.00 9.91 139 LYS B C 1
ATOM 1296 O O . LYS B 1 16 ? 13.797 18.190 33.237 1.00 10.77 139 LYS B O 1
ATOM 1302 N N . SER B 1 17 ? 14.945 19.855 32.267 1.00 10.45 140 SER B N 1
ATOM 1303 C CA . SER B 1 17 ? 15.033 19.176 30.985 1.00 11.21 140 SER B CA 1
ATOM 1304 C C . SER B 1 17 ? 16.103 18.093 31.021 1.00 13.52 140 SER B C 1
ATOM 1305 O O . SER B 1 17 ? 17.201 18.307 31.564 1.00 13.58 140 SER B O 1
ATOM 1308 N N . ALA B 1 18 ? 15.796 16.944 30.426 1.00 14.13 141 ALA B N 1
ATOM 1309 C CA . ALA B 1 18 ? 16.769 15.864 30.337 1.00 13.40 141 ALA B CA 1
ATOM 1310 C C . ALA B 1 18 ? 17.849 16.205 29.338 1.00 17.65 141 ALA B C 1
ATOM 1311 O O . ALA B 1 18 ? 18.895 15.553 29.286 1.00 18.93 141 ALA B O 1
ATOM 1313 N N . ARG B 1 19 ? 17.600 17.211 28.516 1.00 13.75 142 ARG B N 1
ATOM 1314 C CA . ARG B 1 19 ? 18.559 17.519 27.478 1.00 15.72 142 ARG B CA 1
ATOM 1315 C C . ARG B 1 19 ? 19.787 18.209 28.045 1.00 16.43 142 ARG B C 1
ATOM 1316 O O . ARG B 1 19 ? 20.908 17.858 27.682 1.00 17.53 142 ARG B O 1
ATOM 1324 N N . ASP B 1 20 ? 19.596 19.131 28.984 1.00 17.83 143 ASP B N 1
ATOM 1325 C CA . ASP B 1 20 ? 20.735 19.870 29.529 1.00 16.15 143 ASP B CA 1
ATOM 1326 C C . ASP B 1 20 ? 20.817 19.914 31.055 1.00 18.12 143 ASP B C 1
ATOM 1327 O O . ASP B 1 20 ? 21.785 20.433 31.610 1.00 19.35 143 ASP B O 1
ATOM 1332 N N . GLY B 1 21 ? 19.810 19.381 31.736 1.00 14.64 144 GLY B N 1
ATOM 1333 C CA . GLY B 1 21 ? 19.781 19.441 33.187 1.00 15.28 144 GLY B CA 1
ATOM 1334 C C . GLY B 1 21 ? 19.443 20.815 33.741 1.00 15.15 144 GLY B C 1
ATOM 1335 O O . GLY B 1 21 ? 19.549 21.029 34.939 1.00 16.39 144 GLY B O 1
ATOM 1336 N N . ALA B 1 22 ? 19.022 21.733 32.875 1.00 13.73 145 ALA B N 1
ATOM 1337 C CA . ALA B 1 22 ? 18.631 23.079 33.286 1.00 12.35 145 ALA B CA 1
ATOM 1338 C C . ALA B 1 22 ? 17.123 23.148 33.518 1.00 11.86 145 ALA B C 1
ATOM 1339 O O . ALA B 1 22 ? 16.386 22.257 33.096 1.00 11.71 145 ALA B O 1
ATOM 1341 N N . TRP B 1 23 ? 16.670 24.205 34.191 1.00 10.95 146 TRP B N 1
ATOM 1342 C CA . TRP B 1 23 ? 15.254 24.328 34.523 1.00 10.52 146 TRP B CA 1
ATOM 1343 C C . TRP B 1 23 ? 14.528 25.347 33.660 1.00 9.30 146 TRP B C 1
ATOM 1344 O O . TRP B 1 23 ? 15.070 26.395 33.332 1.00 12.34 146 TRP B O 1
ATOM 1355 N N . TYR B 1 24 ? 13.294 25.010 33.309 1.00 9.46 147 TYR B N 1
ATOM 1356 C CA . TYR B 1 24 ? 12.479 25.790 32.387 1.00 9.90 147 TYR B CA 1
ATOM 1357 C C . TYR B 1 24 ? 11.047 25.970 32.878 1.00 10.02 147 TYR B C 1
ATOM 1358 O O . TYR B 1 24 ? 10.468 25.061 33.451 1.00 9.75 147 TYR B O 1
ATOM 1367 N N . ASP B 1 25 ? 10.477 27.145 32.630 1.00 10.17 148 ASP B N 1
ATOM 1368 C CA . ASP B 1 25 ? 9.085 27.397 32.983 1.00 10.00 148 ASP B CA 1
ATOM 1369 C C . ASP B 1 25 ? 8.162 26.438 32.236 1.00 9.44 148 ASP B C 1
ATOM 1370 O O . ASP B 1 25 ? 8.339 26.181 31.041 1.00 11.21 148 ASP B O 1
ATOM 1375 N N . VAL B 1 26 ? 7.165 25.932 32.944 1.00 10.78 149 VAL B N 1
ATOM 1376 C CA . VAL B 1 26 ? 6.164 25.030 32.386 1.00 10.63 149 VAL B CA 1
ATOM 1377 C C . VAL B 1 26 ? 4.933 25.772 31.875 1.00 10.31 149 VAL B C 1
ATOM 1378 O O . VAL B 1 26 ? 4.326 26.550 32.596 1.00 13.20 149 VAL B O 1
ATOM 1382 N N . ALA B 1 27 ? 4.566 25.529 30.618 1.00 10.76 150 ALA B N 1
ATOM 1383 C CA . ALA B 1 27 ? 3.336 26.065 30.060 1.00 11.46 150 ALA B CA 1
ATOM 1384 C C . ALA B 1 27 ? 2.119 25.204 30.389 1.00 13.46 150 ALA B C 1
ATOM 1385 O O . ALA B 1 27 ? 1.048 25.728 30.705 1.00 17.26 150 ALA B O 1
ATOM 1387 N N . ALA B 1 28 ? 2.280 23.888 30.300 1.00 11.12 151 ALA B N 1
ATOM 1388 C CA . ALA B 1 28 ? 1.178 22.973 30.540 1.00 12.47 151 ALA B CA 1
ATOM 1389 C C . ALA B 1 28 ? 1.678 21.586 30.886 1.00 11.39 151 ALA B C 1
ATOM 1390 O O . ALA B 1 28 ? 2.742 21.170 30.430 1.00 11.59 151 ALA B O 1
ATOM 1392 N N . PHE B 1 29 ? 0.902 20.886 31.707 1.00 13.59 152 PHE B N 1
ATOM 1393 C CA . PHE B 1 29 ? 1.061 19.458 31.946 1.00 13.84 152 PHE B CA 1
ATOM 1394 C C . PHE B 1 29 ? 0.061 18.727 31.061 1.00 14.13 152 PHE B C 1
ATOM 1395 O O . PHE B 1 29 ? -1.148 18.933 31.200 1.00 18.72 152 PHE B O 1
ATOM 1403 N N . LEU B 1 30 ? 0.542 17.874 30.160 1.00 12.07 153 LEU B N 1
ATOM 1404 C CA . LEU B 1 30 ? -0.321 17.304 29.115 1.00 13.90 153 LEU B CA 1
ATOM 1405 C C . LEU B 1 30 ? -0.895 15.920 29.385 1.00 20.80 153 LEU B C 1
ATOM 1406 O O . LEU B 1 30 ? -1.916 15.549 28.807 1.00 21.53 153 LEU B O 1
ATOM 1411 N N . SER B 1 31 ? -0.221 15.159 30.234 1.00 16.68 154 SER B N 1
ATOM 1412 C CA . SER B 1 31 ? -0.512 13.745 30.428 1.00 18.67 154 SER B CA 1
ATOM 1413 C C . SER B 1 31 ? 0.374 13.286 31.566 1.00 14.41 154 SER B C 1
ATOM 1414 O O . SER B 1 31 ? 1.413 13.883 31.799 1.00 13.49 154 SER B O 1
ATOM 1417 N N . HIS B 1 32 ? -0.015 12.248 32.292 1.00 16.61 155 HIS B N 1
ATOM 1418 C CA . HIS B 1 32 ? 0.948 11.626 33.180 1.00 12.73 155 HIS B CA 1
ATOM 1419 C C . HIS B 1 32 ? 0.867 10.113 33.095 1.00 13.42 155 HIS B C 1
ATOM 1420 O O . HIS B 1 32 ? -0.063 9.543 32.514 1.00 15.07 155 HIS B O 1
ATOM 1427 N N . ARG B 1 33 ? 1.877 9.471 33.660 1.00 12.19 156 ARG B N 1
ATOM 1428 C CA . ARG B 1 33 ? 1.936 8.024 33.665 1.00 15.23 156 ARG B CA 1
ATOM 1429 C C . ARG B 1 33 ? 2.678 7.556 34.906 1.00 13.19 156 ARG B C 1
ATOM 1430 O O . ARG B 1 33 ? 3.374 8.347 35.560 1.00 12.93 156 ARG B O 1
ATOM 1438 N N . LEU B 1 34 ? 2.512 6.277 35.227 1.00 14.24 157 LEU B N 1
ATOM 1439 C CA . LEU B 1 34 ? 3.257 5.592 36.279 1.00 15.57 157 LEU B CA 1
ATOM 1440 C C . LEU B 1 34 ? 2.957 6.079 37.692 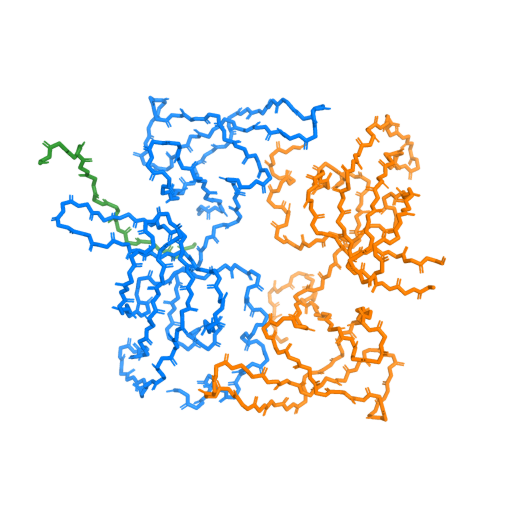1.00 14.65 157 LEU B C 1
ATOM 1441 O O . LEU B 1 34 ? 3.777 5.911 38.592 1.00 13.96 157 LEU B O 1
ATOM 1446 N N . PHE B 1 35 ? 1.769 6.629 37.914 1.00 14.56 158 PHE B N 1
ATOM 1447 C CA . PHE B 1 35 ? 1.423 7.059 39.271 1.00 13.84 158 PHE B CA 1
ATOM 1448 C C . PHE B 1 35 ? 1.419 5.912 40.287 1.00 17.08 158 PHE B C 1
ATOM 1449 O O . PHE B 1 35 ? 1.920 6.046 41.401 1.00 16.01 158 PHE B O 1
ATOM 1457 N N . GLU B 1 36 ? 0.846 4.780 39.910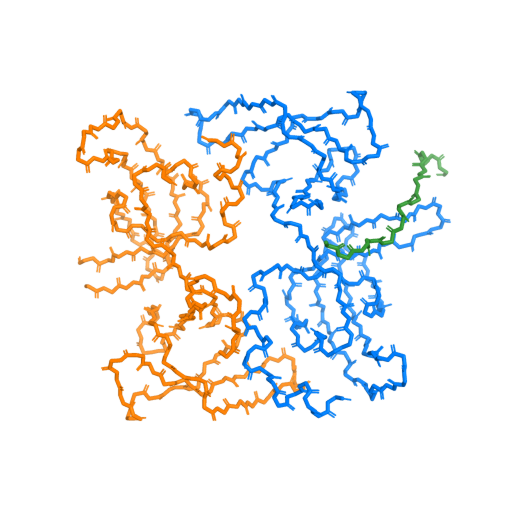 1.00 14.88 159 GLU B N 1
ATOM 1458 C CA . GLU B 1 36 ? 0.684 3.692 40.853 1.00 16.07 159 GLU B CA 1
ATOM 1459 C C . GLU B 1 36 ? 2.033 3.102 41.289 1.00 16.77 159 GLU B C 1
ATOM 1460 O O . GLU B 1 36 ? 2.153 2.591 42.401 1.00 23.39 159 GLU B O 1
ATOM 1466 N N . SER B 1 37 ? 3.046 3.232 40.433 1.00 16.29 160 SER B N 1
ATOM 1467 C CA . SER B 1 37 ? 4.413 2.826 40.774 1.00 20.37 160 SER B CA 1
ATOM 1468 C C . SER B 1 37 ? 5.003 3.635 41.919 1.00 16.95 160 SER B C 1
ATOM 1469 O O . SER B 1 37 ? 5.957 3.199 42.562 1.00 19.28 160 SER B O 1
ATOM 1472 N N . GLY B 1 38 ? 4.444 4.813 42.164 1.00 14.46 161 GLY B N 1
ATOM 1473 C CA . GLY B 1 38 ? 4.959 5.702 43.194 1.00 15.10 161 GLY B CA 1
ATOM 1474 C C . GLY B 1 38 ? 5.950 6.716 42.656 1.00 12.09 161 GLY B C 1
ATOM 1475 O O . GLY B 1 38 ? 6.374 7.628 43.366 1.00 14.23 161 GLY B O 1
ATOM 1476 N N . ASP B 1 39 ? 6.296 6.589 41.379 1.00 11.23 162 ASP B N 1
ATOM 1477 C CA . ASP B 1 39 ? 7.284 7.463 40.757 1.00 11.45 162 ASP B CA 1
ATOM 1478 C C . ASP B 1 39 ? 6.742 7.971 39.413 1.00 11.94 162 ASP B C 1
ATOM 1479 O O . ASP B 1 39 ? 7.291 7.662 38.358 1.00 12.49 162 ASP B O 1
ATOM 1484 N N . PRO B 1 40 ? 5.655 8.750 39.452 1.00 9.95 163 PRO B N 1
ATOM 1485 C CA . PRO B 1 40 ? 5.010 9.189 38.203 1.00 10.00 163 PRO B CA 1
ATOM 1486 C C . PRO B 1 40 ? 5.862 10.126 37.348 1.00 11.06 163 PRO B C 1
ATOM 1487 O O . PRO B 1 40 ? 6.774 10.795 37.832 1.00 11.36 163 PRO B O 1
ATOM 1491 N N . GLU B 1 41 ? 5.556 10.146 36.055 1.00 10.62 164 GLU B N 1
ATOM 1492 C CA . GLU B 1 41 ? 6.153 11.085 35.114 1.00 10.49 164 GLU B CA 1
ATOM 1493 C C . GLU B 1 41 ? 5.050 11.893 34.474 1.00 10.39 164 GLU B C 1
ATOM 1494 O O . GLU B 1 41 ? 3.916 11.435 34.362 1.00 11.54 164 GLU B O 1
ATOM 1500 N N . VAL B 1 42 ? 5.377 13.109 34.054 1.00 9.47 165 VAL B N 1
ATOM 1501 C CA . VAL B 1 42 ? 4.391 13.969 33.439 1.00 10.01 165 VAL B CA 1
ATOM 1502 C C . VAL B 1 42 ? 4.942 14.479 32.112 1.00 8.09 165 VAL B C 1
ATOM 1503 O O . VAL B 1 42 ? 6.128 14.721 31.973 1.00 9.80 165 VAL B O 1
ATOM 1507 N N . ARG B 1 43 ? 4.064 14.609 31.135 1.00 9.46 166 ARG B N 1
ATOM 1508 C CA . ARG B 1 43 ? 4.438 15.126 29.827 1.00 9.17 166 ARG B CA 1
ATOM 1509 C C . ARG B 1 43 ? 4.333 16.640 29.890 1.00 10.52 166 ARG B C 1
ATOM 1510 O O . ARG B 1 43 ? 3.255 17.185 30.110 1.00 11.60 166 ARG B O 1
ATOM 1518 N N . VAL B 1 44 ? 5.462 17.315 29.704 1.00 9.07 167 VAL B N 1
ATOM 1519 C CA . VAL B 1 44 ? 5.554 18.759 29.881 1.00 7.21 167 VAL B CA 1
ATOM 1520 C C . VAL B 1 44 ? 5.708 19.487 28.554 1.00 8.68 167 VAL B C 1
ATOM 1521 O O . VAL B 1 44 ? 6.544 19.105 27.703 1.00 9.79 167 VAL B O 1
ATOM 1525 N N . ARG B 1 45 ? 4.879 20.517 28.401 1.00 9.18 168 ARG B N 1
ATOM 1526 C CA . ARG B 1 45 ? 5.036 21.554 27.386 1.00 7.56 168 ARG B CA 1
ATOM 1527 C C . ARG B 1 45 ? 5.742 22.732 28.030 1.00 7.66 168 ARG B C 1
ATOM 1528 O O . ARG B 1 45 ? 5.243 23.291 29.011 1.00 10.21 168 ARG B O 1
ATOM 1536 N N . PHE B 1 46 ? 6.898 23.106 27.492 1.00 9.14 169 PHE B N 1
ATOM 1537 C CA . PHE B 1 46 ? 7.688 24.204 28.062 1.00 9.35 169 PHE B CA 1
ATOM 1538 C C . PHE B 1 46 ? 7.237 25.552 27.517 1.00 8.64 169 PHE B C 1
ATOM 1539 O O . PHE B 1 46 ? 6.992 25.686 26.305 1.00 10.23 169 PHE B O 1
ATOM 1547 N N . SER B 1 47 ? 7.143 26.551 28.392 1.00 9.15 170 SER B N 1
ATOM 1548 C CA . SER B 1 47 ? 6.853 27.918 27.947 1.00 9.72 170 SER B CA 1
ATOM 1549 C C . SER B 1 47 ? 7.871 28.398 26.919 1.00 11.71 170 SER B C 1
ATOM 1550 O O . SER B 1 47 ? 9.072 28.279 27.124 1.00 12.07 170 SER B O 1
ATOM 1553 N N . GLY B 1 48 ? 7.381 28.951 25.819 1.00 13.28 171 GLY B N 1
ATOM 1554 C CA . GLY B 1 48 ? 8.249 29.461 24.771 1.00 12.33 171 GLY B CA 1
ATOM 1555 C C . GLY B 1 48 ? 8.678 28.423 23.752 1.00 13.22 171 GLY B C 1
ATOM 1556 O O . GLY B 1 48 ? 9.418 28.746 22.816 1.00 18.32 171 GLY B O 1
ATOM 1557 N N . PHE B 1 49 ? 8.216 27.189 23.932 1.00 11.00 172 PHE B N 1
ATOM 1558 C CA . PHE B 1 49 ? 8.558 26.078 23.034 1.00 10.00 172 PHE B CA 1
ATOM 1559 C C . PHE B 1 49 ? 7.293 25.436 22.504 1.00 12.56 172 PHE B C 1
ATOM 1560 O O . PHE B 1 49 ? 6.192 25.863 22.831 1.00 15.49 172 PHE B O 1
ATOM 1568 N N . GLY B 1 50 ? 7.439 24.410 21.682 1.00 13.38 173 GLY B N 1
ATOM 1569 C CA . GLY B 1 50 ? 6.280 23.740 21.133 1.00 13.98 173 GLY B CA 1
ATOM 1570 C C . GLY B 1 50 ? 6.285 22.258 21.423 1.00 11.96 173 GLY B C 1
ATOM 1571 O O . GLY B 1 50 ? 7.117 21.769 22.185 1.00 10.75 173 GLY B O 1
ATOM 1572 N N . ALA B 1 51 ? 5.357 21.541 20.797 1.00 13.45 174 ALA B N 1
ATOM 1573 C CA . ALA B 1 51 ? 5.216 20.105 21.009 1.00 11.41 174 ALA B CA 1
ATOM 1574 C C . ALA B 1 51 ? 6.506 19.351 20.705 1.00 12.99 174 ALA B C 1
ATOM 1575 O O . ALA B 1 51 ? 6.785 18.298 21.289 1.00 12.96 174 ALA B O 1
ATOM 1577 N N . GLU B 1 52 ? 7.278 19.883 19.765 1.00 12.51 175 GLU B N 1
ATOM 1578 C CA . GLU B 1 52 ? 8.508 19.242 19.338 1.00 12.31 175 GLU B CA 1
ATOM 1579 C C . GLU B 1 52 ? 9.517 19.120 20.478 1.00 13.58 175 GLU B C 1
ATOM 1580 O O . GLU B 1 52 ? 10.381 18.238 20.457 1.00 17.12 175 GLU B O 1
ATOM 1586 N N . GLU B 1 53 ? 9.395 19.983 21.476 1.00 9.63 176 GLU B N 1
ATOM 1587 C CA . GLU B 1 53 ? 10.304 19.976 22.622 1.00 11.21 176 GLU B CA 1
ATOM 1588 C C . GLU B 1 53 ? 9.698 19.339 23.878 1.00 11.16 176 GLU B C 1
ATOM 1589 O O . GLU B 1 53 ? 10.328 19.341 24.937 1.00 12.16 176 GLU B O 1
ATOM 1595 N N . ASP B 1 54 ? 8.482 18.802 23.780 1.00 10.35 177 ASP B N 1
ATOM 1596 C CA . ASP B 1 54 ? 7.857 18.186 24.949 1.00 9.98 177 ASP B CA 1
ATOM 1597 C C . ASP B 1 54 ? 8.711 17.066 25.513 1.00 8.13 177 ASP B C 1
ATOM 1598 O O . ASP B 1 54 ? 9.372 16.338 24.751 1.00 11.23 177 ASP B O 1
ATOM 1603 N N . GLU B 1 55 ? 8.657 16.903 26.831 1.00 8.27 178 GLU B N 1
ATOM 1604 C CA . GLU B 1 55 ? 9.404 15.803 27.469 1.00 9.01 178 GLU B CA 1
ATOM 1605 C C . GLU B 1 55 ? 8.590 15.077 28.518 1.00 9.32 178 GLU B C 1
ATOM 1606 O O . GLU B 1 55 ? 7.721 15.669 29.133 1.00 9.92 178 GLU B O 1
ATOM 1612 N N . TRP B 1 56 ? 8.898 13.799 28.739 1.00 10.32 179 TRP B N 1
ATOM 1613 C CA . TRP B 1 56 ? 8.454 13.099 29.932 1.00 9.77 179 TRP B CA 1
ATOM 1614 C C . TRP B 1 56 ? 9.418 13.438 31.045 1.00 9.39 179 TRP B C 1
ATOM 1615 O O . TRP B 1 56 ? 10.625 13.267 30.905 1.00 11.20 179 TRP B O 1
ATOM 1626 N N . ILE B 1 57 ? 8.870 13.899 32.159 1.00 8.40 180 ILE B N 1
ATOM 1627 C CA . ILE B 1 57 ? 9.672 14.422 33.259 1.00 8.68 180 ILE B CA 1
ATOM 1628 C C . ILE B 1 57 ? 9.237 13.827 34.581 1.00 9.40 180 ILE B C 1
ATOM 1629 O O . ILE B 1 57 ? 8.050 13.720 34.862 1.00 10.41 180 ILE B O 1
ATOM 1634 N N . ASN B 1 58 ? 10.206 13.443 35.398 1.00 9.64 181 ASN B N 1
ATOM 1635 C CA . ASN B 1 58 ? 9.924 12.868 36.714 1.00 10.63 181 ASN B CA 1
ATOM 1636 C C . ASN B 1 58 ? 9.212 13.882 37.612 1.00 9.90 181 ASN B C 1
ATOM 1637 O O . ASN B 1 58 ? 9.712 14.992 37.849 1.00 10.29 181 ASN B O 1
ATOM 1642 N N . VAL B 1 59 ? 8.037 13.501 38.105 1.00 10.43 182 VAL B N 1
ATOM 1643 C CA . VAL B 1 59 ? 7.216 14.418 38.888 1.00 9.82 182 VAL B CA 1
ATOM 1644 C C . VAL B 1 59 ? 7.861 14.776 40.231 1.00 11.15 182 VAL B C 1
ATOM 1645 O O . VAL B 1 59 ? 7.939 15.952 40.601 1.00 11.94 182 VAL B O 1
ATOM 1649 N N . ARG B 1 60 ? 8.346 13.763 40.941 1.00 11.04 183 ARG B N 1
ATOM 1650 C CA . ARG B 1 60 ? 8.847 13.951 42.300 1.00 11.98 183 ARG B CA 1
ATOM 1651 C C . ARG B 1 60 ? 10.099 14.827 42.327 1.00 13.08 183 ARG B C 1
ATOM 1652 O O . ARG B 1 60 ? 10.216 15.717 43.178 1.00 20.75 183 ARG B O 1
ATOM 1660 N N . LYS B 1 61 ? 11.030 14.588 41.406 1.00 13.67 184 LYS B N 1
ATOM 1661 C CA . LYS B 1 61 ? 12.346 15.240 41.473 1.00 16.65 184 LYS B CA 1
ATOM 1662 C C . LYS B 1 61 ? 12.544 16.376 40.471 1.00 15.82 184 LYS B C 1
ATOM 1663 O O . LYS B 1 61 ? 13.304 17.317 40.726 1.00 15.43 184 LYS B O 1
ATOM 1669 N N . CYS B 1 62 ? 11.860 16.315 39.339 1.00 11.08 185 CYS B N 1
ATOM 1670 C CA . CYS B 1 62 ? 12.223 17.197 38.246 1.00 11.48 185 CYS B CA 1
ATOM 1671 C C . CYS B 1 62 ? 11.131 18.167 37.828 1.00 10.06 185 CYS B C 1
ATOM 1672 O O . CYS B 1 62 ? 11.243 18.820 36.792 1.00 10.25 185 CYS B O 1
ATOM 1675 N N . VAL B 1 63 ? 10.099 18.282 38.656 1.00 9.52 186 VAL B N 1
ATOM 1676 C CA . VAL B 1 63 ? 9.111 19.344 38.530 1.00 7.96 186 VAL B CA 1
ATOM 1677 C C . VAL B 1 63 ? 8.938 19.946 39.915 1.00 8.82 186 VAL B C 1
ATOM 1678 O O . VAL B 1 63 ? 8.943 19.215 40.900 1.00 10.40 186 VAL B O 1
ATOM 1682 N N . ARG B 1 64 ? 8.782 21.266 39.990 1.00 9.41 187 ARG B N 1
ATOM 1683 C CA . ARG B 1 64 ? 8.564 21.931 41.278 1.00 8.54 187 ARG B CA 1
ATOM 1684 C C . ARG B 1 64 ? 7.924 23.298 41.072 1.00 9.44 187 ARG B C 1
ATOM 1685 O O . ARG B 1 64 ? 7.879 23.817 39.957 1.00 9.24 187 ARG B O 1
ATOM 1693 N N . GLN B 1 65 ? 7.427 23.899 42.146 1.00 8.71 188 GLN B N 1
ATOM 1694 C CA . GLN B 1 65 ? 6.904 25.248 42.029 1.00 9.60 188 GLN B CA 1
ATOM 1695 C C . GLN B 1 65 ? 8.034 26.200 41.611 1.00 8.91 188 GLN B C 1
ATOM 1696 O O . GLN B 1 65 ? 9.193 26.024 41.999 1.00 9.14 188 GLN B O 1
ATOM 1702 N N . ARG B 1 66 ? 7.700 27.181 40.781 1.00 9.55 189 ARG B N 1
ATOM 1703 C CA . ARG B 1 66 ? 8.719 28.022 40.155 1.00 9.89 189 ARG B CA 1
ATOM 1704 C C . ARG B 1 66 ? 9.567 28.810 41.160 1.00 11.48 189 ARG B C 1
ATOM 1705 O O . ARG B 1 66 ? 9.065 29.339 42.149 1.00 12.02 189 ARG B O 1
ATOM 1713 N N . SER B 1 67 ? 10.867 28.868 40.891 1.00 9.22 190 SER B N 1
ATOM 1714 C CA . SER B 1 67 ? 11.775 29.679 41.686 1.00 11.10 190 SER B CA 1
ATOM 1715 C C . SER B 1 67 ? 11.467 31.160 41.469 1.00 12.48 190 SER B C 1
ATOM 1716 O O . SER B 1 67 ? 11.041 31.568 40.393 1.00 18.08 190 SER B O 1
ATOM 1719 N N . LEU B 1 68 ? 11.671 31.945 42.522 1.00 13.90 191 LEU B N 1
ATOM 1720 C CA . LEU B 1 68 ? 11.305 33.353 42.543 1.00 19.61 191 LEU B CA 1
ATOM 1721 C C . LEU B 1 68 ? 12.518 34.282 42.398 1.00 11.70 191 LEU B C 1
ATOM 1722 O O . LEU B 1 68 ? 13.464 34.177 43.168 1.00 14.63 191 LEU B O 1
ATOM 1727 N N . PRO B 1 69 ? 12.490 35.201 41.411 1.00 16.29 192 PRO B N 1
ATOM 1728 C CA . PRO B 1 69 ? 13.515 36.249 41.466 1.00 17.33 192 PRO B CA 1
ATOM 1729 C C . PRO B 1 69 ? 13.411 37.042 42.766 1.00 19.92 192 PRO B C 1
ATOM 1730 O O . PRO B 1 69 ? 12.336 37.136 43.362 1.00 23.25 192 PRO B O 1
ATOM 1734 N N . CYS B 1 70 ? 14.527 37.598 43.217 1.00 21.44 193 CYS B N 1
ATOM 1735 C CA . CYS B 1 70 ? 14.544 38.292 44.494 1.00 22.48 193 CYS B CA 1
ATOM 1736 C C . CYS B 1 70 ? 14.530 39.801 44.358 1.00 27.14 193 CYS B C 1
ATOM 1737 O O . CYS B 1 70 ? 15.320 40.369 43.614 1.00 31.16 193 CYS B O 1
ATOM 1740 N N . GLU B 1 71 ? 13.617 40.438 45.080 1.00 29.92 194 GLU B N 1
ATOM 1741 C CA . GLU B 1 71 ? 13.660 41.877 45.277 1.00 29.63 194 GLU B CA 1
ATOM 1742 C C . GLU B 1 71 ? 14.771 42.168 46.281 1.00 20.82 194 GLU B C 1
ATOM 1743 O O . GLU B 1 71 ? 15.124 41.292 47.078 1.00 23.03 194 GLU B O 1
ATOM 1749 N N . ALA B 1 72 ? 15.307 43.385 46.242 1.00 23.26 195 ALA B N 1
ATOM 1750 C CA . ALA B 1 72 ? 16.460 43.763 47.049 1.00 23.59 195 ALA B CA 1
ATOM 1751 C C . ALA B 1 72 ? 16.323 43.356 48.512 1.00 26.33 195 ALA B C 1
ATOM 1752 O O . ALA B 1 72 ? 17.273 42.877 49.116 1.00 22.90 195 ALA B O 1
ATOM 1754 N N . THR B 1 73 ? 15.132 43.536 49.069 1.00 22.45 196 THR B N 1
ATOM 1755 C CA . THR B 1 73 ? 14.902 43.272 50.486 1.00 27.75 196 THR B CA 1
ATOM 1756 C C . THR B 1 73 ? 15.000 41.780 50.821 1.00 24.40 196 THR B C 1
ATOM 1757 O O . THR B 1 73 ? 15.229 41.404 51.972 1.00 28.84 196 THR B O 1
ATOM 1761 N N . GLU B 1 74 ? 14.856 40.930 49.812 1.00 19.97 197 GLU B N 1
ATOM 1762 C CA . GLU B 1 74 ? 14.697 39.501 50.050 1.00 17.54 197 GLU B CA 1
ATOM 1763 C C . GLU B 1 74 ? 16.014 38.720 50.130 1.00 15.66 197 GLU B C 1
ATOM 1764 O O . GLU B 1 74 ? 16.005 37.501 50.339 1.00 16.65 197 GLU B O 1
ATOM 1770 N N . CYS B 1 75 ? 17.150 39.413 50.034 1.00 14.60 198 CYS B N 1
ATOM 1771 C CA . CYS B 1 75 ? 18.426 38.709 50.101 1.00 14.52 198 CYS B CA 1
ATOM 1772 C C . CYS B 1 75 ? 18.669 38.051 51.457 1.00 13.24 198 CYS B C 1
ATOM 1773 O O . CYS B 1 75 ? 19.499 37.146 51.569 1.00 12.66 198 CYS B O 1
ATOM 1776 N N . VAL B 1 76 ? 17.950 38.507 52.480 1.00 13.17 199 VAL B N 1
ATOM 1777 C CA . VAL B 1 76 ? 18.080 37.928 53.813 1.00 14.06 199 VAL B CA 1
ATOM 1778 C C . VAL B 1 76 ? 17.584 36.491 53.832 1.00 16.05 199 VAL B C 1
ATOM 1779 O O . VAL B 1 76 ? 17.913 35.733 54.744 1.00 16.84 199 VAL B O 1
ATOM 1783 N N . ALA B 1 77 ? 16.803 36.113 52.822 1.00 13.28 200 ALA B N 1
ATOM 1784 C CA . ALA B 1 77 ? 16.286 34.750 52.733 1.00 12.74 200 ALA B CA 1
ATOM 1785 C C . ALA B 1 77 ? 17.218 33.799 51.973 1.00 10.64 200 ALA B C 1
ATOM 1786 O O . ALA B 1 77 ? 16.889 32.625 51.789 1.00 13.19 200 ALA B O 1
ATOM 1788 N N . VAL B 1 78 ? 18.362 34.317 51.526 1.00 11.05 201 VAL B N 1
ATOM 1789 C CA . VAL B 1 78 ? 19.377 33.520 50.838 1.00 10.82 201 VAL B CA 1
ATOM 1790 C C . VAL B 1 78 ? 20.535 33.267 51.798 1.00 13.38 201 VAL B C 1
ATOM 1791 O O . VAL B 1 78 ? 21.265 34.186 52.155 1.00 13.34 201 VAL B O 1
ATOM 1795 N N . LEU B 1 79 ? 20.682 32.019 52.233 1.00 11.80 202 LEU B N 1
ATOM 1796 C CA . LEU B 1 79 ? 21.642 31.678 53.274 1.00 13.36 202 LEU B CA 1
ATOM 1797 C C . LEU B 1 79 ? 22.598 30.598 52.802 1.00 12.51 202 LEU B C 1
ATOM 1798 O O . LEU B 1 79 ? 22.214 29.725 52.044 1.00 12.43 202 LEU B O 1
ATOM 1803 N N . PRO B 1 80 ? 23.850 30.636 53.274 1.00 12.28 203 PRO B N 1
ATOM 1804 C CA . PRO B 1 80 ? 24.777 29.545 52.965 1.00 11.86 203 PRO B CA 1
ATOM 1805 C C . PRO B 1 80 ? 24.193 28.177 53.308 1.00 12.34 203 PRO B C 1
ATOM 1806 O O . PRO B 1 80 ? 23.591 28.009 54.372 1.00 14.49 203 PRO B O 1
ATOM 1810 N N . GLY B 1 81 ? 24.353 27.229 52.392 1.00 14.45 204 GLY B N 1
ATOM 1811 C CA . GLY B 1 81 ? 23.761 25.908 52.526 1.00 14.43 204 GLY B CA 1
ATOM 1812 C C . GLY B 1 81 ? 22.545 25.693 51.635 1.00 13.32 204 GLY B C 1
ATOM 1813 O O . GLY B 1 81 ? 22.195 24.558 51.321 1.00 13.83 204 GLY B O 1
ATOM 1814 N N . ASP B 1 82 ? 21.903 26.786 51.223 1.00 12.00 205 ASP B N 1
ATOM 1815 C CA . ASP B 1 82 ? 20.673 26.701 50.435 1.00 11.59 205 ASP B CA 1
ATOM 1816 C C . ASP B 1 82 ? 20.868 26.195 49.028 1.00 12.73 205 ASP B C 1
ATOM 1817 O O . ASP B 1 82 ? 21.820 26.597 48.349 1.00 12.54 205 ASP B O 1
ATOM 1822 N N . LEU B 1 83 ? 19.914 25.387 48.578 1.00 10.51 206 LEU B N 1
ATOM 1823 C CA . LEU B 1 83 ? 19.660 25.202 47.160 1.00 12.78 206 LEU B CA 1
ATOM 1824 C C . LEU B 1 83 ? 18.994 26.465 46.609 1.00 12.62 206 LEU B C 1
ATOM 1825 O O . LEU B 1 83 ? 18.037 26.990 47.190 1.00 13.27 206 LEU B O 1
ATOM 1830 N N . ILE B 1 84 ? 19.532 26.973 45.510 1.00 9.59 207 ILE B N 1
ATOM 1831 C CA . ILE B 1 84 ? 18.897 28.045 44.745 1.00 10.06 207 ILE B CA 1
ATOM 1832 C C . ILE B 1 84 ? 18.866 27.664 43.263 1.00 11.37 207 ILE B C 1
ATOM 1833 O O . ILE B 1 84 ? 19.544 26.721 42.834 1.00 12.04 207 ILE B O 1
ATOM 1838 N N . LEU B 1 85 ? 18.080 28.406 42.492 1.00 9.81 208 LEU B N 1
ATOM 1839 C CA . LEU B 1 85 ? 18.165 28.336 41.039 1.00 9.82 208 LEU B CA 1
ATOM 1840 C C . LEU B 1 85 ? 18.973 29.532 40.593 1.00 10.60 208 LEU B C 1
ATOM 1841 O O . LEU B 1 85 ? 18.622 30.656 40.897 1.00 14.10 208 LEU B O 1
ATOM 1846 N N . CYS B 1 86 ? 20.070 29.290 39.895 1.00 11.25 209 CYS B N 1
ATOM 1847 C CA . CYS B 1 86 ? 21.018 30.340 39.582 1.00 12.31 209 CYS B CA 1
ATOM 1848 C C . CYS B 1 86 ? 21.182 30.501 38.083 1.00 13.29 209 CYS B C 1
ATOM 1849 O O . CYS B 1 86 ? 21.327 29.521 37.344 1.00 15.46 209 CYS B O 1
ATOM 1852 N N . PHE B 1 87 ? 21.143 31.750 37.641 1.00 13.98 210 PHE B N 1
ATOM 1853 C CA . PHE B 1 87 ? 21.338 32.082 36.238 1.00 15.19 210 PHE B CA 1
ATOM 1854 C C . PHE B 1 87 ? 22.811 31.988 35.879 1.00 16.38 210 PHE B C 1
ATOM 1855 O O . PHE B 1 87 ? 23.626 32.779 36.351 1.00 17.12 210 PHE B O 1
ATOM 1863 N N . GLN B 1 88 ? 23.142 31.002 35.055 1.00 16.65 211 GLN B N 1
ATOM 1864 C CA . GLN B 1 88 ? 24.499 30.794 34.589 1.00 19.57 211 GLN B CA 1
ATOM 1865 C C . GLN B 1 88 ? 24.646 31.438 33.217 1.00 21.14 211 GLN B C 1
ATOM 1866 O O . GLN B 1 88 ? 24.126 30.939 32.206 1.00 22.36 211 GLN B O 1
ATOM 1872 N N . GLU B 1 89 ? 25.337 32.571 33.205 1.00 22.19 212 GLU B N 1
ATOM 1873 C CA . GLU B 1 89 ? 25.507 33.358 31.995 1.00 29.34 212 GLU B CA 1
ATOM 1874 C C . GLU B 1 89 ? 26.672 32.834 31.172 1.00 36.64 212 GLU B C 1
ATOM 1875 O O . GLU B 1 89 ? 27.805 32.820 31.650 1.00 38.42 212 GLU B O 1
ATOM 1881 N N . ALA B 1 94 ? 23.597 31.076 29.334 1.00 37.10 217 ALA B N 1
ATOM 1882 C CA . ALA B 1 94 ? 22.324 31.703 29.660 1.00 31.32 217 ALA B CA 1
ATOM 1883 C C . ALA B 1 94 ? 21.285 30.654 30.016 1.00 22.71 217 ALA B C 1
ATOM 1884 O O . ALA B 1 94 ? 20.248 30.565 29.361 1.00 26.43 217 ALA B O 1
ATOM 1886 N N . LEU B 1 95 ? 21.561 29.866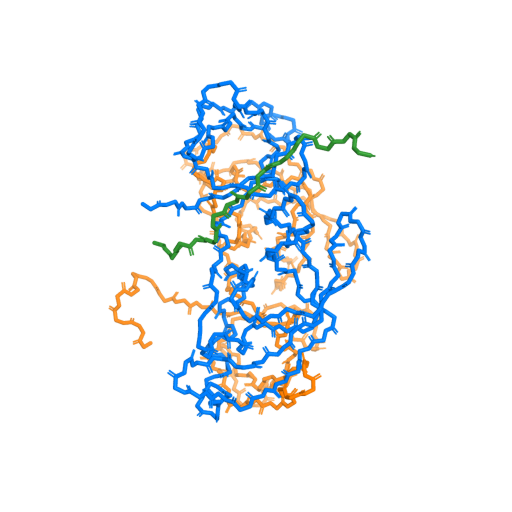 31.054 1.00 18.73 218 LEU B N 1
ATOM 1887 C CA . LEU B 1 95 ? 20.629 28.815 31.492 1.00 20.09 218 LEU B CA 1
ATOM 1888 C C . LEU B 1 95 ? 20.462 28.861 32.998 1.00 18.20 218 LEU B C 1
ATOM 1889 O O . LEU B 1 95 ? 21.356 29.314 33.694 1.00 16.69 218 LEU B O 1
ATOM 1894 N N . TYR B 1 96 ? 19.328 28.374 33.496 1.00 13.86 219 TYR B N 1
ATOM 1895 C CA . TYR B 1 96 ? 19.082 28.328 34.939 1.00 13.51 219 TYR B CA 1
ATOM 1896 C C . TYR B 1 96 ? 19.391 26.947 35.504 1.00 12.26 219 TYR B C 1
ATOM 1897 O O . TYR B 1 96 ? 18.783 25.956 35.093 1.00 14.73 219 TYR B O 1
ATOM 1906 N N . TYR B 1 97 ? 20.325 26.891 36.447 1.00 12.35 220 TYR B N 1
ATOM 1907 C CA . TYR B 1 97 ? 20.785 25.622 37.020 1.00 11.60 220 TYR B CA 1
ATOM 1908 C C . TYR B 1 97 ? 20.682 25.614 38.536 1.00 12.21 220 TYR B C 1
ATOM 1909 O O . TYR B 1 97 ? 20.874 26.645 39.187 1.00 12.80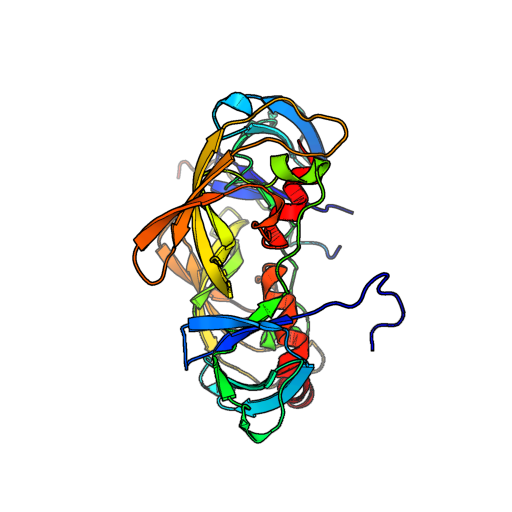 220 TYR B O 1
ATOM 1918 N N . ASP B 1 98 ? 20.412 24.447 39.105 1.00 13.04 221 ASP B N 1
ATOM 1919 C CA . ASP B 1 98 ? 20.507 24.280 40.549 1.00 10.45 221 ASP B CA 1
ATOM 1920 C C . ASP B 1 98 ? 21.920 24.584 41.033 1.00 10.34 221 ASP B C 1
ATOM 1921 O O . ASP B 1 98 ? 22.905 24.143 40.428 1.00 14.24 221 ASP B O 1
ATOM 1926 N N . ALA B 1 99 ? 22.023 25.344 42.117 1.00 10.58 222 ALA B N 1
ATOM 1927 C CA . ALA B 1 99 ? 23.318 25.591 42.741 1.00 10.91 222 ALA B CA 1
ATOM 1928 C C . ALA B 1 99 ? 23.137 25.645 44.232 1.00 13.17 222 ALA B C 1
ATOM 1929 O O . ALA B 1 99 ? 22.026 25.838 44.717 1.00 13.51 222 ALA B O 1
ATOM 1931 N N . HIS B 1 100 ? 24.217 25.452 44.970 1.00 11.18 223 HIS B N 1
ATOM 1932 C CA . HIS B 1 100 ? 24.148 25.632 46.404 1.00 11.14 223 HIS B CA 1
ATOM 1933 C C . HIS B 1 100 ? 24.987 26.816 46.818 1.00 11.56 223 HIS B C 1
ATOM 1934 O O . HIS B 1 100 ? 26.058 27.069 46.260 1.00 13.25 223 HIS B O 1
ATOM 1941 N N . VAL B 1 101 ? 24.479 27.561 47.785 1.00 11.81 224 VAL B N 1
ATOM 1942 C CA . VAL B 1 101 ? 25.192 28.725 48.285 1.00 11.23 224 VAL B CA 1
ATOM 1943 C C . VAL B 1 101 ? 26.298 28.284 49.232 1.00 13.00 224 VAL B C 1
ATOM 1944 O O . VAL B 1 101 ? 26.044 27.720 50.288 1.00 15.22 224 VAL B O 1
ATOM 1948 N N . LEU B 1 102 ? 27.543 28.526 48.840 1.00 12.85 225 LEU B N 1
ATOM 1949 C CA . LEU B 1 102 ? 28.687 28.241 49.695 1.00 14.32 225 LEU B CA 1
ATOM 1950 C C . LEU B 1 102 ? 28.909 29.319 50.748 1.00 14.47 225 LEU B C 1
ATOM 1951 O O . LEU B 1 102 ? 29.279 29.028 51.884 1.00 17.22 225 LEU B O 1
ATOM 1956 N N . ASP B 1 103 ? 28.714 30.572 50.356 1.00 13.24 226 ASP B N 1
ATOM 1957 C CA . ASP B 1 103 ? 28.971 31.675 51.257 1.00 15.11 226 ASP B CA 1
ATOM 1958 C C . ASP B 1 103 ? 28.219 32.892 50.763 1.00 13.62 226 ASP B C 1
ATOM 1959 O O . ASP B 1 103 ? 27.869 32.998 49.594 1.00 14.29 226 ASP B O 1
ATOM 1964 N N . ALA B 1 104 ? 27.959 33.805 51.682 1.00 15.71 227 ALA B N 1
ATOM 1965 C CA . ALA B 1 104 ? 27.311 35.057 51.350 1.00 15.49 227 ALA B CA 1
ATOM 1966 C C . ALA B 1 104 ? 28.080 36.175 52.014 1.00 18.54 227 ALA B C 1
ATOM 1967 O O . ALA B 1 104 ? 28.386 36.113 53.208 1.00 21.46 227 ALA B O 1
ATOM 1969 N N . GLN B 1 105 ? 28.416 37.199 51.243 1.00 16.83 228 GLN B N 1
ATOM 1970 C CA . GLN B 1 105 ? 29.005 38.387 51.835 1.00 15.00 228 GLN B CA 1
ATOM 1971 C C . GLN B 1 105 ? 27.974 39.493 51.829 1.00 16.32 228 GLN B C 1
ATOM 1972 O O . GLN B 1 105 ? 27.533 39.937 50.765 1.00 15.14 228 GLN B O 1
ATOM 1978 N N . ARG B 1 106 ? 27.565 39.912 53.019 1.00 15.30 229 ARG B N 1
ATOM 1979 C CA . ARG B 1 106 ? 26.582 40.965 53.161 1.00 14.03 229 ARG B CA 1
ATOM 1980 C C . ARG B 1 106 ? 27.262 42.307 52.944 1.00 15.04 229 ARG B C 1
ATOM 1981 O O . ARG B 1 106 ? 28.219 42.642 53.639 1.00 18.24 229 ARG B O 1
ATOM 1989 N N . ARG B 1 107 ? 26.778 43.070 51.978 1.00 15.02 230 ARG B N 1
ATOM 1990 C CA . ARG B 1 107 ? 27.271 44.425 51.769 1.00 16.16 230 ARG B CA 1
ATOM 1991 C C . ARG B 1 107 ? 26.099 45.385 51.832 1.00 19.05 230 ARG B C 1
ATOM 1992 O O . ARG B 1 107 ? 25.002 45.064 51.358 1.00 19.76 230 ARG B O 1
ATOM 2000 N N . ARG B 1 108 ? 26.330 46.543 52.435 1.00 17.94 231 ARG B N 1
ATOM 2001 C CA . ARG B 1 108 ? 25.307 47.560 52.598 1.00 18.74 231 ARG B CA 1
ATOM 2002 C C . ARG B 1 108 ? 24.628 47.875 51.267 1.00 20.80 231 ARG B C 1
ATOM 2003 O O . ARG B 1 108 ? 25.296 48.152 50.274 1.00 20.82 231 ARG B O 1
ATOM 2011 N N . HIS B 1 109 ? 23.301 47.802 51.242 1.00 20.25 232 HIS B N 1
ATOM 2012 C CA . HIS B 1 109 ? 22.544 48.109 50.031 1.00 20.83 232 HIS B CA 1
ATOM 2013 C C . HIS B 1 109 ? 22.615 49.588 49.644 1.00 24.17 232 HIS B C 1
ATOM 2014 O O . HIS B 1 109 ? 22.813 50.457 50.498 1.00 26.12 232 HIS B O 1
ATOM 2021 N N . ASP B 1 110 ? 22.473 49.874 48.351 1.00 21.70 233 ASP B N 1
ATOM 2022 C CA . ASP B 1 110 ? 22.308 51.259 47.905 1.00 27.80 233 ASP B CA 1
ATOM 2023 C C . ASP B 1 110 ? 20.929 51.400 47.267 1.00 29.55 233 ASP B C 1
ATOM 2024 O O . ASP B 1 110 ? 20.139 50.464 47.307 1.00 30.79 233 ASP B O 1
ATOM 2029 N N . VAL B 1 111 ? 20.633 52.544 46.660 1.00 29.67 234 VAL B N 1
ATOM 2030 C CA . VAL B 1 111 ? 19.278 52.739 46.160 1.00 31.77 234 VAL B CA 1
ATOM 2031 C C . VAL B 1 111 ? 19.007 51.911 44.896 1.00 33.26 234 VAL B C 1
ATOM 2032 O O . VAL B 1 111 ? 17.854 51.730 44.503 1.00 37.10 234 VAL B O 1
ATOM 2036 N N . ARG B 1 112 ? 20.058 51.369 44.284 1.00 31.13 235 ARG B N 1
ATOM 2037 C CA . ARG B 1 112 ? 19.877 50.463 43.147 1.00 28.99 235 ARG B CA 1
ATOM 2038 C C . ARG B 1 112 ? 19.527 49.052 43.604 1.00 31.50 235 ARG B C 1
ATOM 2039 O O . ARG B 1 112 ? 19.052 48.241 42.810 1.00 31.05 235 ARG B O 1
ATOM 2047 N N . GLY B 1 113 ? 19.770 48.762 44.881 1.00 30.29 236 GLY B N 1
ATOM 2048 C CA . GLY B 1 113 ? 19.333 47.509 45.471 1.00 23.58 236 GLY B CA 1
ATOM 2049 C C . GLY B 1 113 ? 20.389 46.777 46.273 1.00 18.02 236 GLY B C 1
ATOM 2050 O O . GLY B 1 113 ? 21.290 47.379 46.859 1.00 19.92 236 GLY B O 1
ATOM 2051 N N . CYS B 1 114 ? 20.245 45.461 46.304 1.00 17.74 237 CYS B N 1
ATOM 2052 C CA . CYS B 1 114 ? 21.137 44.575 47.043 1.00 15.20 237 CYS B CA 1
ATOM 2053 C C . CYS B 1 114 ? 22.537 44.565 46.445 1.00 16.73 237 CYS B C 1
ATOM 2054 O O . CYS B 1 114 ? 22.699 44.439 45.232 1.00 19.51 237 CYS B O 1
ATOM 2057 N N . ARG B 1 115 ? 23.549 44.709 47.300 1.00 15.59 238 ARG B N 1
ATOM 2058 C CA . ARG B 1 115 ? 24.940 44.670 46.864 1.00 14.95 238 ARG B CA 1
ATOM 2059 C C . ARG B 1 115 ? 25.659 43.443 47.425 1.00 15.88 238 ARG B C 1
ATOM 2060 O O . ARG B 1 115 ? 26.887 43.335 47.321 1.00 17.73 238 ARG B O 1
ATOM 2068 N N . CYS B 1 116 ? 24.895 42.526 48.007 1.00 13.60 239 CYS B N 1
ATOM 2069 C CA . CYS B 1 116 ? 25.468 41.315 48.579 1.00 12.61 239 CYS B CA 1
ATOM 2070 C C . CYS B 1 116 ? 26.089 40.467 47.478 1.00 15.55 239 CYS B C 1
ATOM 2071 O O . CYS B 1 116 ? 25.698 40.571 46.305 1.00 15.86 239 CYS B O 1
ATOM 2074 N N . ARG B 1 117 ? 27.069 39.646 47.844 1.00 14.04 240 ARG B N 1
ATOM 2075 C CA . ARG B 1 117 ? 27.718 38.750 46.893 1.00 13.65 240 ARG B CA 1
ATOM 2076 C C . ARG B 1 117 ? 27.545 37.319 47.360 1.00 11.69 240 ARG B C 1
ATOM 2077 O O . ARG B 1 117 ? 27.719 37.037 48.548 1.00 14.53 240 ARG B O 1
ATOM 2085 N N . PHE B 1 118 ? 27.222 36.419 46.438 1.00 11.78 241 PHE B N 1
ATOM 2086 C CA . PHE B 1 118 ? 26.991 35.024 46.789 1.00 11.15 241 PHE B CA 1
ATOM 2087 C C . PHE B 1 118 ? 27.955 34.111 46.050 1.00 13.83 241 PHE B C 1
ATOM 2088 O O . PHE B 1 118 ? 28.001 34.108 44.823 1.00 15.45 241 PHE B O 1
ATOM 2096 N N . LEU B 1 119 ? 28.735 33.352 46.805 1.00 13.10 242 LEU B N 1
ATOM 2097 C CA . LEU B 1 119 ? 29.575 32.317 46.226 1.00 13.87 242 LEU B CA 1
ATOM 2098 C C . LEU B 1 119 ? 28.730 31.062 46.106 1.00 12.93 242 LEU B C 1
ATOM 2099 O O . LEU B 1 119 ? 28.226 30.570 47.109 1.00 12.22 242 LEU B O 1
ATOM 2104 N N . VAL B 1 120 ? 28.568 30.557 44.888 1.00 11.35 243 VAL B N 1
ATOM 2105 C CA . VAL B 1 120 ? 27.730 29.403 44.634 1.00 11.58 243 VAL B CA 1
ATOM 2106 C C . VAL B 1 120 ? 28.491 28.301 43.919 1.00 13.05 243 VAL B C 1
ATOM 2107 O O . VAL B 1 120 ? 29.495 28.546 43.229 1.00 15.05 243 VAL B O 1
ATOM 2111 N N . ARG B 1 121 ? 28.002 27.082 44.099 1.00 11.18 244 ARG B N 1
ATOM 2112 C CA . ARG B 1 121 ? 28.543 25.928 43.409 1.00 13.37 244 ARG B CA 1
ATOM 2113 C C . ARG B 1 121 ? 27.418 25.257 42.644 1.00 13.03 244 ARG B C 1
ATOM 2114 O O . ARG B 1 121 ? 26.419 24.850 43.235 1.00 15.31 244 ARG B O 1
ATOM 2122 N N . TYR B 1 122 ? 27.559 25.155 41.331 1.00 14.25 245 TYR B N 1
ATOM 2123 C CA . TYR B 1 122 ? 26.519 24.533 40.527 1.00 13.34 245 TYR B CA 1
ATOM 2124 C C . TYR B 1 122 ? 26.511 23.031 40.753 1.00 14.38 245 TYR B C 1
ATOM 2125 O O . TYR B 1 122 ? 27.564 22.395 40.749 1.00 18.61 245 TYR B O 1
ATOM 2134 N N . ASP B 1 123 ? 25.325 22.462 40.938 1.00 14.77 246 ASP B N 1
ATOM 2135 C CA . ASP B 1 123 ? 25.225 21.046 41.279 1.00 16.31 246 ASP B CA 1
ATOM 2136 C C . ASP B 1 123 ? 25.703 20.129 40.156 1.00 18.27 246 ASP B C 1
ATOM 2137 O O . ASP B 1 123 ? 26.280 19.072 40.421 1.00 23.88 246 ASP B O 1
ATOM 2142 N N . HIS B 1 124 ? 25.470 20.518 38.904 1.00 15.85 247 HIS B N 1
ATOM 2143 C CA . HIS B 1 124 ? 25.691 19.593 37.795 1.00 20.19 247 HIS B CA 1
ATOM 2144 C C . HIS B 1 124 ? 27.159 19.429 37.398 1.00 22.99 247 HIS B C 1
ATOM 2145 O O . HIS B 1 124 ? 27.541 18.360 36.928 1.00 25.44 247 HIS B O 1
ATOM 2152 N N . ASP B 1 125 ? 27.990 20.452 37.590 1.00 20.32 248 ASP B N 1
ATOM 2153 C CA . ASP B 1 125 ? 29.408 20.308 37.251 1.00 24.13 248 ASP B CA 1
ATOM 2154 C C . ASP B 1 125 ? 30.372 20.762 38.356 1.00 23.60 248 ASP B C 1
ATOM 2155 O O . ASP B 1 125 ? 31.588 20.792 38.146 1.00 25.34 248 ASP B O 1
ATOM 2160 N N . SER B 1 126 ? 29.825 21.110 39.520 1.00 21.57 249 SER B N 1
ATOM 2161 C CA . SER B 1 126 ? 30.611 21.576 40.670 1.00 22.77 249 SER B CA 1
ATOM 2162 C C . SER B 1 126 ? 31.439 22.832 40.381 1.00 21.16 249 SER B C 1
ATOM 2163 O O . SER B 1 126 ? 32.367 23.151 41.120 1.00 20.37 249 SER B O 1
ATOM 2166 N N . SER B 1 127 ? 31.098 23.556 39.322 1.00 20.87 250 SER B N 1
ATOM 2167 C CA . SER B 1 127 ? 31.782 24.810 39.035 1.00 19.73 250 SER B CA 1
ATOM 2168 C C . SER B 1 127 ? 31.295 25.862 40.014 1.00 18.52 250 SER B C 1
ATOM 2169 O O . SER B 1 127 ? 30.168 25.785 40.497 1.00 17.76 250 SER B O 1
ATOM 2172 N N . GLU B 1 128 ? 32.145 26.841 40.304 1.00 17.22 251 GLU B N 1
ATOM 2173 C CA . GLU B 1 128 ? 31.816 27.873 41.274 1.00 14.89 251 GLU B CA 1
ATOM 2174 C C . GLU B 1 128 ? 31.800 29.260 40.651 1.00 16.20 251 GLU B C 1
ATOM 2175 O O . GLU B 1 128 ? 32.533 29.544 39.702 1.00 19.78 251 GLU B O 1
ATOM 2181 N N . GLU B 1 129 ? 30.953 30.123 41.195 1.00 15.14 252 GLU B N 1
ATOM 2182 C CA . GLU B 1 129 ? 30.792 31.465 40.652 1.00 14.43 252 GLU B CA 1
ATOM 2183 C C . GLU B 1 129 ? 30.397 32.412 41.778 1.00 15.57 252 GLU B C 1
ATOM 2184 O O . GLU B 1 129 ? 29.693 32.003 42.702 1.00 14.58 252 GLU B O 1
ATOM 2190 N N . ILE B 1 130 ? 30.864 33.657 41.709 1.00 14.25 253 ILE B N 1
ATOM 2191 C CA . ILE B 1 130 ? 30.371 34.713 42.597 1.00 13.45 253 ILE B CA 1
ATOM 2192 C C . ILE B 1 130 ? 29.303 35.511 41.851 1.00 14.55 253 ILE B C 1
ATOM 2193 O O . ILE B 1 130 ? 29.586 36.121 40.813 1.00 17.45 253 ILE B O 1
ATOM 2198 N N . VAL B 1 131 ? 28.081 35.504 42.372 1.00 13.37 254 VAL B N 1
ATOM 2199 C CA . VAL B 1 131 ? 26.948 36.124 41.688 1.00 13.05 254 VAL B CA 1
ATOM 2200 C C . VAL B 1 131 ? 26.269 37.198 42.533 1.00 12.69 254 VAL B C 1
ATOM 2201 O O . VAL B 1 131 ? 26.320 37.157 43.769 1.00 13.88 254 VAL B O 1
ATOM 2205 N N . PRO B 1 132 ? 25.646 38.180 41.866 1.00 13.47 255 PRO B N 1
ATOM 2206 C CA . PRO B 1 132 ? 24.792 39.165 42.535 1.00 15.06 255 PRO B CA 1
ATOM 2207 C C . PRO B 1 132 ? 23.396 38.605 42.720 1.00 13.50 255 PRO B C 1
ATOM 2208 O O . PRO B 1 132 ? 23.055 37.587 42.101 1.00 12.89 255 PRO B O 1
ATOM 2212 N N . LEU B 1 133 ? 22.601 39.252 43.562 1.00 12.99 256 LEU B N 1
ATOM 2213 C CA . LEU B 1 133 ? 21.234 38.798 43.809 1.00 12.90 256 LEU B CA 1
ATOM 2214 C C . LEU B 1 133 ? 20.402 38.654 42.530 1.00 13.32 256 LEU B C 1
ATOM 2215 O O . LEU B 1 133 ? 19.555 37.758 42.447 1.00 13.16 256 LEU B O 1
ATOM 2220 N N . ARG B 1 134 ? 20.645 39.495 41.531 1.00 13.64 257 ARG B N 1
ATOM 2221 C CA . ARG B 1 134 ? 19.813 39.480 40.330 1.00 12.51 257 ARG B CA 1
ATOM 2222 C C . ARG B 1 134 ? 19.913 38.150 39.560 1.00 14.55 257 ARG B C 1
ATOM 2223 O O . ARG B 1 134 ? 19.072 37.860 38.713 1.00 20.28 257 ARG B O 1
ATOM 2231 N N . LYS B 1 135 ? 20.918 37.336 39.864 1.00 11.68 258 LYS B N 1
ATOM 2232 C CA . LYS B 1 135 ? 21.046 36.011 39.237 1.00 13.56 258 LYS B CA 1
ATOM 2233 C C . LYS B 1 135 ? 20.476 34.882 40.095 1.00 13.46 258 LYS B C 1
ATOM 2234 O O . LYS B 1 135 ? 20.458 33.724 39.679 1.00 12.86 258 LYS B O 1
ATOM 2240 N N . VAL B 1 136 ? 20.009 35.225 41.287 1.00 10.64 259 VAL B N 1
ATOM 2241 C CA . VAL B 1 136 ? 19.543 34.237 42.251 1.00 11.79 259 VAL B CA 1
ATOM 2242 C C . VAL B 1 136 ? 18.021 34.154 42.273 1.00 14.07 259 VAL B C 1
ATOM 2243 O O . VAL B 1 136 ? 17.334 35.160 42.452 1.00 13.90 259 VAL B O 1
ATOM 2247 N N . CYS B 1 137 ? 17.494 32.950 42.080 1.00 12.46 260 CYS B N 1
ATOM 2248 C CA . CYS B 1 137 ? 16.065 32.705 42.248 1.00 12.10 260 CYS B CA 1
ATOM 2249 C C . CYS B 1 137 ? 15.888 31.752 43.415 1.00 12.22 260 CYS B C 1
ATOM 2250 O O . CYS B 1 137 ? 16.475 30.670 43.437 1.00 11.96 260 CYS B O 1
ATOM 2253 N N . ARG B 1 138 ? 15.096 32.166 44.397 1.00 9.65 261 ARG B N 1
ATOM 2254 C CA . ARG B 1 138 ? 14.893 31.396 45.614 1.00 12.46 261 ARG B CA 1
ATOM 2255 C C . ARG B 1 138 ? 13.824 30.342 45.464 1.00 9.99 261 ARG B C 1
ATOM 2256 O O . ARG B 1 138 ? 12.858 30.516 44.721 1.00 10.95 261 ARG B O 1
ATOM 2264 N N . ARG B 1 139 ? 13.957 29.278 46.243 1.00 10.86 262 ARG B N 1
ATOM 2265 C CA . ARG B 1 139 ? 12.871 28.322 46.378 1.00 8.59 262 ARG B CA 1
ATOM 2266 C C . ARG B 1 139 ? 11.791 28.915 47.282 1.00 11.28 262 ARG B C 1
ATOM 2267 O O . ARG B 1 139 ? 12.110 29.541 48.294 1.00 12.54 262 ARG B O 1
ATOM 2275 N N . PRO B 1 140 ? 10.512 28.753 46.908 1.00 10.83 263 PRO B N 1
ATOM 2276 C CA . PRO B 1 140 ? 9.435 29.344 47.712 1.00 12.49 263 PRO B CA 1
ATOM 2277 C C . PRO B 1 140 ? 9.423 28.859 49.164 1.00 13.88 263 PRO B C 1
ATOM 2278 O O . PRO B 1 140 ? 8.929 29.589 50.035 1.00 15.72 263 PRO B O 1
ATOM 2282 N N . GLU B 1 141 ? 9.970 27.673 49.428 1.00 10.47 264 GLU B N 1
ATOM 2283 C CA . GLU B 1 141 ? 10.089 27.163 50.803 1.00 12.39 264 GLU B CA 1
ATOM 2284 C C . GLU B 1 141 ? 10.957 28.019 51.703 1.00 12.15 264 GLU B C 1
ATOM 2285 O O . GLU B 1 141 ? 11.057 27.726 52.897 1.00 15.87 264 GLU B O 1
ATOM 2291 N N . THR B 1 142 ? 11.647 29.014 51.144 1.00 11.27 265 THR B N 1
ATOM 2292 C CA . THR B 1 142 ? 12.440 29.907 51.983 1.00 11.53 265 THR B CA 1
ATOM 2293 C C . THR B 1 142 ? 11.688 31.199 52.327 1.00 12.80 265 THR B C 1
ATOM 2294 O O . THR B 1 142 ? 12.200 32.039 53.086 1.00 13.59 265 THR B O 1
ATOM 2298 N N . ASP B 1 143 ? 10.468 31.351 51.816 1.00 12.79 266 ASP B N 1
ATOM 2299 C CA . ASP B 1 143 ? 9.701 32.588 52.051 1.00 14.01 266 ASP B CA 1
ATOM 2300 C C . ASP B 1 143 ? 9.492 32.914 53.530 1.00 16.96 266 ASP B C 1
ATOM 2301 O O . ASP B 1 143 ? 9.455 34.087 53.915 1.00 15.35 266 ASP B O 1
ATOM 2306 N N . TYR B 1 144 ? 9.373 31.881 54.361 1.00 13.89 267 TYR B N 1
ATOM 2307 C CA . TYR B 1 144 ? 9.108 32.068 55.784 1.00 14.74 267 TYR B CA 1
ATOM 2308 C C . TYR B 1 144 ? 10.197 32.942 56.409 1.00 13.63 267 TYR B C 1
ATOM 2309 O O . TYR B 1 144 ? 9.947 33.638 57.395 1.00 16.09 267 TYR B O 1
ATOM 2318 N N . ARG B 1 145 ? 11.396 32.930 55.824 1.00 13.47 268 ARG B N 1
ATOM 2319 C CA . ARG B 1 145 ? 12.513 33.657 56.424 1.00 14.37 268 ARG B CA 1
ATOM 2320 C C . ARG B 1 145 ? 12.305 35.157 56.366 1.00 16.17 268 ARG B C 1
ATOM 2321 O O . ARG B 1 145 ? 12.852 35.896 57.191 1.00 17.16 268 ARG B O 1
ATOM 2329 N N . LEU B 1 146 ? 11.512 35.603 55.402 1.00 15.88 269 LEU B N 1
ATOM 2330 C CA . LEU B 1 146 ? 11.186 37.021 55.309 1.00 17.52 269 LEU B CA 1
ATOM 2331 C C . LEU B 1 146 ? 10.326 37.478 56.491 1.00 21.80 269 LEU B C 1
ATOM 2332 O O . LEU B 1 146 ? 10.310 38.665 56.816 1.00 28.37 269 LEU B O 1
ATOM 2337 N N . GLN B 1 147 ? 9.624 36.548 57.143 1.00 18.85 270 GLN B N 1
ATOM 2338 C CA . GLN B 1 147 ? 8.838 36.890 58.332 1.00 21.18 270 GLN B CA 1
ATOM 2339 C C . GLN B 1 147 ? 9.691 36.923 59.599 1.00 23.74 270 GLN B C 1
ATOM 2340 O O . GLN B 1 147 ? 9.194 37.245 60.679 1.00 27.82 270 GLN B O 1
ATOM 2346 N N . ILE B 1 148 ? 10.970 36.586 59.468 1.00 20.89 271 ILE B N 1
ATOM 2347 C CA . ILE B 1 148 ? 11.874 36.547 60.614 1.00 18.80 271 ILE B CA 1
ATOM 2348 C C . ILE B 1 148 ? 12.931 37.633 60.526 1.00 22.17 271 ILE B C 1
ATOM 2349 O O . ILE B 1 148 ? 13.158 38.392 61.466 1.00 25.20 271 ILE B O 1
ATOM 2354 N N . LEU B 1 149 ? 13.577 37.699 59.373 1.00 21.55 272 LEU B N 1
ATOM 2355 C CA . LEU B 1 149 ? 14.712 38.580 59.179 1.00 25.23 272 LEU B CA 1
ATOM 2356 C C . LEU B 1 149 ? 14.279 39.848 58.445 1.00 32.29 272 LEU B C 1
ATOM 2357 O O . LEU B 1 149 ? 15.106 40.684 58.091 1.00 37.70 272 LEU B O 1
ATOM 2362 N N . ALA C 2 1 ? -5.800 27.217 58.947 1.00 28.90 1 ALA P N 1
ATOM 2363 C CA . ALA C 2 1 ? -5.034 25.984 58.825 1.00 24.00 1 ALA P CA 1
ATOM 2364 C C . ALA C 2 1 ? -5.741 24.840 59.544 1.00 25.30 1 ALA P C 1
ATOM 2365 O O . ALA C 2 1 ? -6.439 25.057 60.537 1.00 25.91 1 ALA P O 1
ATOM 2367 N N . ARG C 2 2 ? -5.566 23.623 59.040 1.00 23.26 2 ARG P N 1
ATOM 2368 C CA . ARG C 2 2 ? -6.204 22.456 59.641 1.00 20.40 2 ARG P CA 1
ATOM 2369 C C . ARG C 2 2 ? -5.528 22.080 60.949 1.00 15.00 2 ARG P C 1
ATOM 2370 O O . ARG C 2 2 ? -4.333 22.310 61.135 1.00 17.95 2 ARG P O 1
ATOM 2378 N N . THR C 2 3 ? -6.294 21.498 61.865 1.00 15.53 3 THR P N 1
ATOM 2379 C CA . THR C 2 3 ? -5.743 21.127 63.148 1.00 14.87 3 THR P CA 1
ATOM 2380 C C . THR C 2 3 ? -4.916 19.852 63.013 1.00 15.99 3 THR P C 1
ATOM 2381 O O . THR C 2 3 ? -5.297 18.902 62.324 1.00 17.21 3 THR P O 1
ATOM 2385 N N . LYS C 2 4 ? -3.759 19.877 63.647 1.00 12.95 4 LYS P N 1
ATOM 2386 C CA . LYS C 2 4 ? -2.955 18.687 63.843 1.00 12.83 4 LYS P CA 1
ATOM 2387 C C . LYS C 2 4 ? -3.544 17.864 64.978 1.00 13.64 4 LYS P C 1
ATOM 2388 O O . LYS C 2 4 ? -4.350 18.365 65.751 1.00 14.66 4 LYS P O 1
ATOM 2394 N N . GLN C 2 5 ? -3.151 16.597 65.075 1.00 14.11 5 GLN P N 1
ATOM 2395 C CA . GLN C 2 5 ? -3.510 15.776 66.224 1.00 15.22 5 GLN P CA 1
ATOM 2396 C C . GLN C 2 5 ? -2.860 16.338 67.484 1.00 14.88 5 GLN P C 1
ATOM 2397 O O . GLN C 2 5 ? -1.723 16.804 67.430 1.00 13.83 5 GLN P O 1
ATOM 2403 N N . THR C 2 6 ? -3.571 16.306 68.610 1.00 16.22 6 THR P N 1
ATOM 2404 C CA . THR C 2 6 ? -3.008 16.818 69.852 1.00 16.51 6 THR P CA 1
ATOM 2405 C C . THR C 2 6 ? -1.808 16.001 70.311 1.00 16.23 6 THR P C 1
ATOM 2406 O O . THR C 2 6 ? -1.870 14.778 70.389 1.00 17.04 6 THR P O 1
ATOM 2410 N N . ALA C 2 7 ? -0.711 16.680 70.622 1.00 15.42 7 ALA P N 1
ATOM 2411 C CA . ALA C 2 7 ? 0.475 15.995 71.125 1.00 15.33 7 ALA P CA 1
ATOM 2412 C C . ALA C 2 7 ? 0.226 15.426 72.519 1.00 17.10 7 ALA P C 1
ATOM 2413 O O . ALA C 2 7 ? -0.489 16.028 73.327 1.00 18.45 7 ALA P O 1
ATOM 2415 N N . ARG C 2 8 ? 0.788 14.252 72.786 1.00 17.53 8 ARG P N 1
ATOM 2416 C CA . ARG C 2 8 ? 0.760 13.657 74.119 1.00 19.44 8 ARG P CA 1
ATOM 2417 C C . ARG C 2 8 ? 2.206 13.544 74.564 1.00 18.95 8 ARG P C 1
ATOM 2418 O O . ARG C 2 8 ? 3.014 12.951 73.864 1.00 17.99 8 ARG P O 1
ATOM 2426 N N . MET C 2 9 ? 2.540 14.125 75.714 1.00 20.00 9 MET P N 1
ATOM 2427 C CA . MET C 2 9 ? 3.934 14.180 76.137 1.00 19.72 9 MET P CA 1
ATOM 2428 C C . MET C 2 9 ? 4.211 13.276 77.322 1.00 21.61 9 MET P C 1
ATOM 2429 O O . MET C 2 9 ? 3.313 12.946 78.093 1.00 23.64 9 MET P O 1
ATOM 2434 N N . SER C 2 10 ? 5.467 12.872 77.464 1.00 21.28 10 SER P N 1
ATOM 2435 C CA . SER C 2 10 ? 5.880 12.060 78.602 1.00 23.16 10 SER P CA 1
ATOM 2436 C C . SER C 2 10 ? 7.327 12.362 78.954 1.00 22.96 10 SER P C 1
ATOM 2437 O O . SER C 2 10 ? 8.080 12.895 78.130 1.00 21.36 10 SER P O 1
ATOM 2440 N N . THR C 2 11 ? 7.715 12.017 80.176 1.00 24.95 11 THR P N 1
ATOM 2441 C CA . THR C 2 11 ? 9.055 12.315 80.659 1.00 25.28 11 THR P CA 1
ATOM 2442 C C . THR C 2 11 ? 10.093 11.297 80.228 1.00 24.64 11 THR P C 1
ATOM 2443 O O . THR C 2 11 ? 11.293 11.568 80.306 1.00 24.62 11 THR P O 1
ATOM 2447 N N . GLY C 2 12 ? 9.639 10.125 79.795 1.00 24.59 12 GLY P N 1
ATOM 2448 C CA . GLY C 2 12 ? 10.545 9.006 79.597 1.00 25.73 12 GLY P CA 1
ATOM 2449 C C . GLY C 2 12 ? 10.997 8.494 80.953 1.00 27.14 12 GLY P C 1
ATOM 2450 O O . GLY C 2 12 ? 10.394 8.825 81.978 1.00 28.80 12 GLY P O 1
ATOM 2451 N N . GLY C 2 13 ? 12.053 7.683 80.969 1.00 27.64 13 GLY P N 1
ATOM 2452 C CA . GLY C 2 13 ? 12.623 7.192 82.213 1.00 29.83 13 GLY P CA 1
ATOM 2453 C C . GLY C 2 13 ? 12.238 5.773 82.596 1.00 31.81 13 GLY P C 1
ATOM 2454 O O . GLY C 2 13 ? 12.612 5.299 83.661 1.00 35.83 13 GLY P O 1
ATOM 2455 N N . LYS C 2 14 ? 11.496 5.087 81.730 1.00 31.54 14 LYS P N 1
ATOM 2456 C CA . LYS C 2 14 ? 11.050 3.728 82.036 1.00 39.28 14 LYS P CA 1
ATOM 2457 C C . LYS C 2 14 ? 12.122 2.691 81.717 1.00 43.69 14 LYS P C 1
ATOM 2458 O O . LYS C 2 14 ? 13.072 2.971 80.987 1.00 42.60 14 LYS P O 1
#